Protein AF-A0AA38IPD8-F1 (afdb_monomer)

Secondary structure (DSSP, 8-state):
--HHHHHHHHHHHHHHHHHHHHHHHHHHHHHHHHHHHSPPP-----SHHHHHHHHHIIIIISTT--SSTT-SS-HHHHHHHHHHHHHHHHHHHHHHHHHHH--STTHHHHHHHHHHHHHHHHHHHHHHHHHHHHHHHHHHHHHHHH--SHHHHHHHHHHHHHHHHHHHHHHTTTTHHHHHHHHHHHHHHHHHHH-PPP-----------------TTPPPP---------PPPPP---S---PPPP-----------

Foldseek 3Di:
DDPVVVLLVLLLVLLVLLQVVLVVLLVVLVVLLVLLPDDPPPQDPPDPVSVLVVLLCQAARPPPHHPDDPQPRRNVNNNVLSVVSNVLSVVLNVLSVVLNPDDDLCVLVSLLVNLVSLVVLLVSLVVVLVSLVVNLVVQLVRLVVPPPDPVSSVVSNVSSCSNRVVVSCVSCVNVVVSVVSNVSSVVSNVVSVVSDHPPPPPPPPPPPPPPPVDPPDDDPDPDPPPPPPDDPDDPPPPDDDDDDDDDDPDPDDPDDD

pLDDT: mean 85.02, std 14.27, range [52.25, 98.38]

Solvent-accessible surface area (backbone atoms only — not comparable to full-atom values): 14876 Å² total; per-residue (Å²): 132,55,74,67,55,52,53,53,49,51,51,50,51,50,28,53,49,36,34,55,54,19,50,54,50,25,52,50,21,47,51,51,49,49,56,38,72,45,77,84,76,88,70,73,76,83,44,74,65,40,47,47,50,51,38,39,32,47,44,37,27,34,75,93,38,69,83,55,96,83,55,73,62,29,14,71,53,38,45,52,50,27,53,52,46,28,54,55,21,52,53,43,25,51,41,21,53,51,39,65,72,46,85,56,84,62,32,36,57,34,34,38,50,42,20,52,50,49,46,53,50,53,52,50,32,50,53,50,32,51,51,44,52,51,40,43,53,50,45,47,52,50,37,66,73,76,36,84,51,69,69,61,30,53,53,50,46,50,48,45,46,63,39,40,50,60,53,33,40,58,53,33,51,62,53,58,54,44,52,50,48,54,52,47,24,54,50,39,38,55,50,29,70,67,60,65,71,78,74,71,72,74,74,80,71,69,72,76,71,79,76,75,76,71,72,91,84,68,82,78,75,81,77,76,72,82,80,78,79,73,74,77,77,80,76,84,83,83,68,87,80,82,75,79,78,83,85,78,85,74,81,80,78,90,81,86,131

Structure (mmCIF, N/CA/C/O backbone):
data_AF-A0AA38IPD8-F1
#
_entry.id   AF-A0AA38IPD8-F1
#
loop_
_atom_site.group_PDB
_atom_site.id
_atom_site.type_symbol
_atom_site.label_atom_id
_atom_site.label_alt_id
_atom_site.label_comp_id
_atom_site.label_asym_id
_atom_site.label_entity_id
_atom_site.label_seq_id
_atom_site.pdbx_PDB_ins_code
_atom_site.Cartn_x
_atom_site.Cartn_y
_atom_site.Cartn_z
_atom_site.occupancy
_atom_site.B_iso_or_equiv
_atom_site.auth_seq_id
_atom_site.auth_comp_id
_atom_site.auth_asym_id
_atom_site.auth_atom_id
_atom_site.pdbx_PDB_model_num
ATOM 1 N N . MET A 1 1 ? -2.130 -1.942 36.052 1.00 74.31 1 MET A N 1
ATOM 2 C CA . MET A 1 1 ? -2.815 -1.356 34.880 1.00 74.31 1 MET A CA 1
ATOM 3 C C . MET A 1 1 ? -4.161 -2.048 34.760 1.00 74.31 1 MET A C 1
ATOM 5 O O . MET A 1 1 ? -4.173 -3.275 34.753 1.00 74.31 1 MET A O 1
ATOM 9 N N . SER A 1 2 ? -5.272 -1.311 34.795 1.00 90.00 2 SER A N 1
ATOM 10 C CA . SER A 1 2 ? -6.604 -1.921 34.675 1.00 90.00 2 SER A CA 1
ATOM 11 C C . SER A 1 2 ? -6.839 -2.423 33.244 1.00 90.00 2 SER A C 1
ATOM 13 O O . SER A 1 2 ? -6.176 -1.972 32.308 1.00 90.00 2 SER A O 1
ATOM 15 N N . LEU A 1 3 ? -7.784 -3.351 33.053 1.00 84.25 3 LEU A N 1
ATOM 16 C CA . LEU A 1 3 ? -8.152 -3.838 31.716 1.00 84.25 3 LEU A CA 1
ATOM 17 C C . LEU A 1 3 ? -8.544 -2.673 30.786 1.00 84.25 3 LEU A C 1
ATOM 19 O O . LEU A 1 3 ? -8.116 -2.629 29.636 1.00 84.25 3 LEU A O 1
ATOM 23 N N . ASN A 1 4 ? -9.259 -1.683 31.326 1.00 86.12 4 ASN A N 1
ATOM 24 C CA . ASN A 1 4 ? -9.684 -0.486 30.601 1.00 86.12 4 ASN A CA 1
ATOM 25 C C . ASN A 1 4 ? -8.496 0.384 30.157 1.00 86.12 4 ASN A C 1
ATOM 27 O O . ASN A 1 4 ? -8.526 0.963 29.071 1.00 86.12 4 ASN A O 1
ATOM 31 N N . ASP A 1 5 ? -7.433 0.465 30.963 1.00 90.00 5 ASP A N 1
ATOM 32 C CA . ASP A 1 5 ? -6.226 1.221 30.603 1.00 90.00 5 ASP A CA 1
ATOM 33 C C . ASP A 1 5 ? -5.505 0.576 29.416 1.00 90.00 5 ASP A C 1
ATOM 35 O O . ASP A 1 5 ? -5.054 1.279 28.510 1.00 90.00 5 ASP A O 1
ATOM 39 N N . ILE A 1 6 ? -5.429 -0.761 29.399 1.00 91.38 6 ILE A N 1
ATOM 40 C CA . ILE A 1 6 ? -4.819 -1.522 28.301 1.00 91.38 6 ILE A CA 1
ATOM 41 C C . ILE A 1 6 ? -5.631 -1.325 27.017 1.00 91.38 6 ILE A C 1
ATOM 43 O O . ILE A 1 6 ? -5.054 -1.003 25.980 1.00 91.38 6 ILE A O 1
ATOM 47 N N . GLU A 1 7 ? -6.959 -1.454 27.069 1.00 90.88 7 GLU A N 1
ATOM 48 C CA . GLU A 1 7 ? -7.822 -1.275 25.891 1.00 90.88 7 GLU A CA 1
ATOM 49 C C . GLU A 1 7 ? -7.729 0.149 25.319 1.00 90.88 7 GLU A C 1
ATOM 51 O O . GLU A 1 7 ? -7.596 0.335 24.104 1.00 90.88 7 GLU A O 1
ATOM 56 N N . ASN A 1 8 ? -7.705 1.161 26.191 1.00 91.25 8 ASN A N 1
ATOM 57 C CA . ASN A 1 8 ? -7.503 2.553 25.794 1.00 91.25 8 ASN A CA 1
ATOM 58 C C . ASN A 1 8 ? -6.123 2.786 25.166 1.00 91.25 8 ASN A C 1
ATOM 60 O O . ASN A 1 8 ? -6.001 3.553 24.206 1.00 91.25 8 ASN A O 1
ATOM 64 N N . TRP A 1 9 ? -5.085 2.132 25.686 1.00 93.94 9 TRP A N 1
ATOM 65 C CA . TRP A 1 9 ? -3.733 2.221 25.145 1.00 93.94 9 TRP A CA 1
ATOM 66 C C . TRP A 1 9 ? -3.629 1.558 23.764 1.00 93.94 9 TRP A C 1
ATOM 68 O O . TRP A 1 9 ? -3.144 2.188 22.821 1.00 93.94 9 TRP A O 1
ATOM 78 N N . VAL A 1 10 ? -4.186 0.353 23.598 1.00 93.81 10 VAL A N 1
ATOM 79 C CA . VAL A 1 10 ? -4.234 -0.349 22.303 1.00 93.81 10 VAL A CA 1
ATOM 80 C C . VAL A 1 10 ? -5.035 0.450 21.275 1.00 93.81 10 VAL A C 1
ATOM 82 O O . VAL A 1 10 ? -4.567 0.620 20.150 1.00 93.81 10 VAL A O 1
ATOM 85 N N . LYS A 1 11 ? -6.197 1.008 21.651 1.00 94.25 11 LYS A N 1
ATOM 86 C CA . LYS A 1 11 ? -6.979 1.913 20.787 1.00 94.25 11 LYS A CA 1
ATOM 87 C C . LYS A 1 11 ? -6.121 3.076 20.285 1.00 94.25 11 LYS A C 1
ATOM 89 O O . LYS A 1 11 ? -6.123 3.353 19.085 1.00 94.25 11 LYS A O 1
ATOM 94 N N . LYS A 1 12 ? -5.407 3.761 21.188 1.00 95.38 12 LYS A N 1
ATOM 95 C CA . LYS A 1 12 ? -4.569 4.918 20.836 1.00 95.38 12 LYS A CA 1
ATOM 96 C C . LYS A 1 12 ? -3.473 4.525 19.850 1.00 95.38 12 LYS A C 1
ATOM 98 O O . LYS A 1 12 ? -3.323 5.196 18.837 1.00 95.38 12 LYS A O 1
ATOM 103 N N . ILE A 1 13 ? -2.761 3.427 20.105 1.00 95.94 13 ILE A N 1
ATOM 104 C CA . ILE A 1 13 ? -1.709 2.943 19.199 1.00 95.94 13 ILE A CA 1
ATOM 105 C C . ILE A 1 13 ? -2.283 2.566 17.839 1.00 95.94 13 ILE A C 1
ATOM 107 O O . ILE A 1 13 ? -1.777 3.038 16.825 1.00 95.94 13 ILE A O 1
ATOM 111 N N . ALA A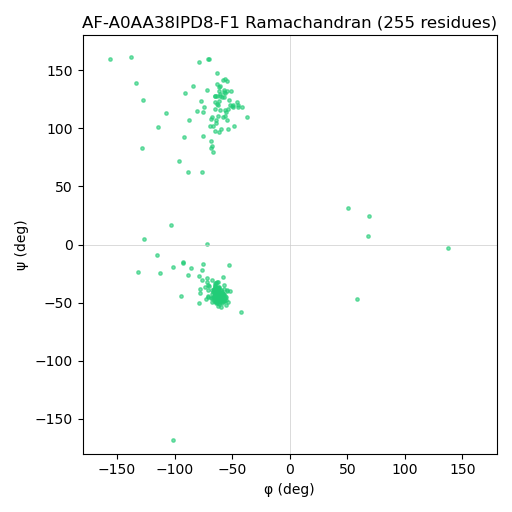 1 14 ? -3.344 1.757 17.810 1.00 95.38 14 ALA A N 1
ATOM 112 C CA . ALA A 1 14 ? -3.956 1.301 16.568 1.00 95.38 14 ALA A CA 1
ATOM 113 C C . ALA A 1 14 ? -4.397 2.481 15.695 1.00 95.38 14 ALA A C 1
ATOM 115 O O . ALA A 1 14 ? -4.051 2.545 14.518 1.00 95.38 14 ALA A O 1
ATOM 116 N N . CYS A 1 15 ? -5.094 3.458 16.278 1.00 96.25 15 CYS A N 1
ATOM 117 C CA . CYS A 1 15 ? -5.573 4.605 15.517 1.00 96.25 15 CYS A CA 1
ATOM 118 C C . CYS A 1 15 ? -4.435 5.550 15.101 1.00 96.25 15 CYS A C 1
ATOM 120 O O . CYS A 1 15 ? -4.448 6.039 13.975 1.00 96.25 15 CYS A O 1
ATOM 122 N N . SER A 1 16 ? -3.434 5.788 15.955 1.00 97.00 16 SER A N 1
ATOM 123 C CA . SER A 1 16 ? -2.267 6.605 15.591 1.00 97.00 16 SER A CA 1
ATOM 124 C C . SER A 1 16 ? -1.456 5.971 14.460 1.00 97.00 16 SER A C 1
ATOM 126 O O . SER A 1 16 ? -1.072 6.665 13.520 1.00 97.00 16 SER A O 1
ATOM 128 N N . LEU A 1 17 ? -1.244 4.651 14.505 1.00 95.75 17 LEU A N 1
ATOM 129 C CA . LEU A 1 17 ? -0.612 3.911 13.412 1.00 95.75 17 LEU A CA 1
ATOM 130 C C . LEU A 1 17 ? -1.462 3.955 12.141 1.00 95.75 17 LEU A C 1
ATOM 132 O O . LEU A 1 17 ? -0.912 4.161 11.062 1.00 95.75 17 LEU A O 1
ATOM 136 N N . GLY A 1 18 ? -2.786 3.827 12.266 1.00 96.31 18 GLY A N 1
ATOM 137 C CA . GLY A 1 18 ? -3.718 3.962 11.147 1.00 96.31 18 GLY A CA 1
ATOM 138 C C . GLY A 1 18 ? -3.650 5.334 10.476 1.00 96.31 18 GLY A C 1
ATOM 139 O O . GLY A 1 18 ? -3.642 5.410 9.252 1.00 96.31 18 GLY A O 1
ATOM 140 N N . ILE A 1 19 ? -3.513 6.418 11.248 1.00 97.94 19 ILE A N 1
ATOM 141 C CA . ILE A 1 19 ? -3.324 7.773 10.705 1.00 97.94 19 ILE A CA 1
ATOM 142 C C . ILE A 1 19 ? -1.967 7.899 10.014 1.00 97.94 19 ILE A C 1
ATOM 144 O O . ILE A 1 19 ? -1.911 8.369 8.880 1.00 97.94 19 ILE A O 1
ATOM 148 N N . LEU A 1 20 ? -0.882 7.485 10.676 1.00 97.12 20 LEU A N 1
ATOM 149 C CA . LEU A 1 20 ? 0.475 7.646 10.151 1.00 97.12 20 LEU A CA 1
ATOM 150 C C . LEU A 1 20 ? 0.680 6.844 8.860 1.00 97.12 20 LEU A C 1
ATOM 152 O O . LEU A 1 20 ? 1.126 7.392 7.854 1.00 97.12 20 LEU A O 1
ATOM 156 N N . GLN A 1 21 ? 0.323 5.557 8.876 1.00 95.81 21 GLN A N 1
ATOM 157 C CA . GLN A 1 21 ? 0.394 4.714 7.684 1.00 95.81 21 GLN A CA 1
ATOM 158 C C . GLN A 1 21 ? -0.606 5.187 6.631 1.00 95.81 21 GLN A C 1
ATOM 160 O O . GLN A 1 21 ? -0.242 5.332 5.469 1.00 95.81 21 GLN A O 1
ATOM 165 N N . GLY A 1 22 ? -1.841 5.481 7.049 1.00 97.06 22 GLY A N 1
ATOM 166 C CA . GLY A 1 22 ? -2.876 6.102 6.231 1.00 97.06 22 GLY A CA 1
ATOM 167 C C . GLY A 1 22 ? -2.325 7.232 5.369 1.00 97.06 22 GLY A C 1
ATOM 168 O O . GLY A 1 22 ? -2.400 7.189 4.143 1.00 97.06 22 GLY A O 1
ATOM 169 N N . LEU A 1 23 ? -1.722 8.219 6.029 1.00 97.88 23 LEU A N 1
ATOM 170 C CA . LEU A 1 23 ? -1.173 9.409 5.398 1.00 97.88 23 LEU A CA 1
ATOM 171 C C . LEU A 1 23 ? 0.002 9.087 4.469 1.00 97.88 23 LEU A C 1
ATOM 173 O O . LEU A 1 23 ? 0.027 9.581 3.345 1.00 97.88 23 LEU A O 1
ATOM 177 N N . ALA A 1 24 ? 0.943 8.245 4.906 1.00 96.44 24 ALA A N 1
ATOM 178 C CA . ALA A 1 24 ? 2.110 7.882 4.102 1.00 96.44 24 ALA A CA 1
ATOM 179 C C . ALA A 1 24 ? 1.708 7.257 2.753 1.00 96.44 24 ALA A C 1
ATOM 181 O O . ALA A 1 24 ? 2.185 7.685 1.702 1.00 96.44 24 ALA A O 1
ATOM 182 N N . TYR A 1 25 ? 0.780 6.297 2.767 1.00 96.50 25 TYR A N 1
ATOM 183 C CA . TYR A 1 25 ? 0.313 5.634 1.546 1.00 96.50 25 TYR A CA 1
ATOM 184 C C . TYR A 1 25 ? -0.646 6.496 0.723 1.00 96.50 25 TYR A C 1
ATOM 186 O O . TYR A 1 25 ? -0.638 6.390 -0.500 1.00 96.50 25 TYR A O 1
ATOM 194 N N . ALA A 1 26 ? -1.432 7.378 1.349 1.00 97.69 26 ALA A N 1
ATOM 195 C CA . ALA A 1 26 ? -2.237 8.352 0.614 1.00 97.69 26 ALA A CA 1
ATOM 196 C C . ALA A 1 26 ? -1.351 9.335 -0.168 1.00 97.69 26 ALA A C 1
ATOM 198 O O . ALA A 1 26 ? -1.610 9.587 -1.342 1.00 97.69 26 ALA A O 1
ATOM 199 N N . ILE A 1 27 ? -0.277 9.844 0.450 1.00 97.56 27 ILE A N 1
ATOM 200 C CA . ILE A 1 27 ? 0.700 10.715 -0.218 1.00 97.56 27 ILE A CA 1
ATOM 201 C C . ILE A 1 27 ? 1.406 9.956 -1.341 1.00 97.56 27 ILE A C 1
ATOM 203 O O . ILE A 1 27 ? 1.499 10.475 -2.450 1.00 97.56 27 ILE A O 1
ATOM 207 N N . LEU A 1 28 ? 1.860 8.725 -1.089 1.00 95.75 28 LEU A N 1
ATOM 208 C CA . LEU A 1 28 ? 2.520 7.914 -2.112 1.00 95.75 28 LEU A CA 1
ATOM 209 C C . LEU A 1 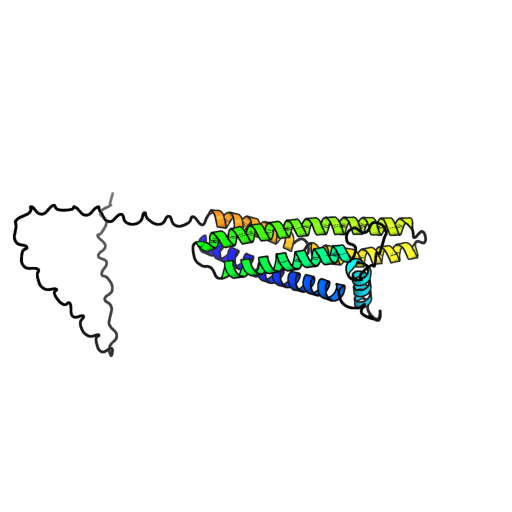28 ? 1.601 7.658 -3.316 1.00 95.75 28 LEU A C 1
ATOM 211 O O . LEU A 1 28 ? 2.005 7.871 -4.455 1.00 95.75 28 LEU A O 1
ATOM 215 N N . ALA A 1 29 ? 0.350 7.266 -3.066 1.00 96.88 29 ALA A N 1
ATOM 216 C CA . ALA A 1 29 ? -0.645 7.063 -4.112 1.00 96.88 29 ALA A CA 1
ATOM 217 C C . ALA A 1 29 ? -0.921 8.353 -4.897 1.00 96.88 29 ALA A C 1
ATOM 219 O O . ALA A 1 29 ? -0.997 8.321 -6.125 1.00 96.88 29 ALA A O 1
ATOM 220 N N . LEU A 1 30 ? -1.018 9.492 -4.206 1.00 97.44 30 LEU A N 1
ATOM 221 C CA . LEU A 1 30 ? -1.193 10.797 -4.837 1.00 97.44 30 LEU A CA 1
ATOM 222 C C . LEU A 1 30 ? 0.003 11.163 -5.727 1.00 97.44 30 LEU A C 1
ATOM 224 O O . LEU A 1 30 ? -0.208 11.608 -6.851 1.00 97.44 30 LEU A O 1
ATOM 228 N N . ILE A 1 31 ? 1.238 10.931 -5.270 1.00 95.38 31 ILE A N 1
ATOM 229 C CA . ILE A 1 31 ? 2.450 11.142 -6.076 1.00 95.38 31 ILE A CA 1
ATOM 230 C C . ILE A 1 31 ? 2.404 10.270 -7.334 1.00 95.38 31 ILE A C 1
ATOM 232 O O . ILE A 1 31 ? 2.607 10.786 -8.429 1.00 95.38 31 ILE A O 1
ATOM 236 N N . CYS A 1 32 ? 2.071 8.980 -7.214 1.00 95.06 32 CYS A N 1
ATOM 237 C CA . CYS A 1 32 ? 1.936 8.095 -8.373 1.00 95.06 32 CYS A CA 1
ATOM 238 C C . CYS A 1 32 ? 0.882 8.599 -9.373 1.00 95.06 32 CYS A C 1
ATOM 240 O O . CYS A 1 32 ? 1.124 8.567 -10.576 1.00 95.06 32 CYS A O 1
ATOM 242 N N . ILE A 1 33 ? -0.265 9.091 -8.892 1.00 96.19 33 ILE A N 1
ATOM 243 C CA . ILE A 1 33 ? -1.324 9.660 -9.740 1.00 96.19 33 ILE A CA 1
ATOM 244 C C . ILE A 1 33 ? -0.843 10.931 -10.444 1.00 96.19 33 ILE A C 1
ATOM 246 O O . ILE A 1 33 ? -1.115 11.099 -11.631 1.00 96.19 33 ILE A O 1
ATOM 250 N N . ILE A 1 34 ? -0.147 11.824 -9.738 1.00 95.12 34 ILE A N 1
ATOM 251 C CA . ILE A 1 34 ? 0.390 13.058 -10.324 1.00 95.12 34 ILE A CA 1
ATOM 252 C C . ILE A 1 34 ? 1.402 12.709 -11.415 1.00 95.12 34 ILE A C 1
ATOM 254 O O . ILE A 1 34 ? 1.224 13.136 -12.549 1.00 95.12 34 ILE A O 1
ATOM 258 N N . VAL A 1 35 ? 2.397 11.871 -11.107 1.00 92.94 35 VAL A N 1
ATOM 259 C CA . VAL A 1 35 ? 3.456 11.502 -12.061 1.00 92.94 35 VAL A CA 1
ATOM 260 C C . VAL A 1 35 ? 2.904 10.734 -13.264 1.00 92.94 35 VAL A C 1
ATOM 262 O O . VAL A 1 35 ? 3.400 10.910 -14.368 1.00 92.94 35 VAL A O 1
ATOM 265 N N . TYR A 1 36 ? 1.857 9.923 -13.086 1.00 93.75 36 TYR A N 1
ATOM 266 C CA . TYR A 1 36 ? 1.196 9.231 -14.197 1.00 93.75 36 TYR A CA 1
ATOM 267 C C . TYR A 1 36 ? 0.507 10.186 -15.189 1.00 93.75 36 TYR A C 1
ATOM 269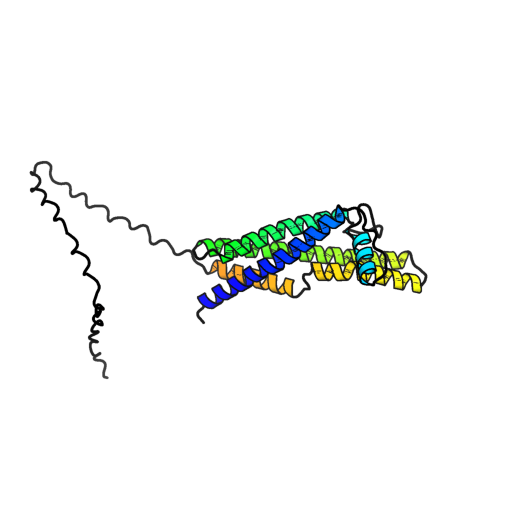 O O . TYR A 1 36 ? 0.418 9.885 -16.379 1.00 93.75 36 TYR A O 1
ATOM 277 N N . ASN A 1 37 ? -0.025 11.309 -14.698 1.00 93.56 37 ASN A N 1
ATOM 278 C CA . ASN A 1 37 ? -0.727 12.294 -15.525 1.00 93.56 37 ASN A CA 1
ATOM 279 C C . ASN A 1 37 ? 0.185 13.415 -16.038 1.00 93.56 37 ASN A C 1
ATOM 281 O O . ASN A 1 37 ? -0.221 14.151 -16.937 1.00 93.56 37 ASN A O 1
ATOM 285 N N . ASP A 1 38 ? 1.371 13.575 -15.455 1.00 89.50 38 ASP A N 1
ATOM 286 C CA . ASP A 1 38 ? 2.329 14.586 -15.877 1.00 89.50 38 ASP A CA 1
ATOM 287 C C . ASP A 1 38 ? 3.085 14.144 -17.140 1.00 89.50 38 ASP A C 1
ATOM 289 O O . ASP A 1 38 ? 3.185 12.959 -17.474 1.00 89.50 38 ASP A O 1
ATOM 293 N N . THR A 1 39 ? 3.611 15.118 -17.874 1.00 73.81 39 THR A N 1
ATOM 294 C CA . THR A 1 39 ? 4.499 14.856 -19.010 1.00 73.81 39 THR A CA 1
ATOM 295 C C . THR A 1 39 ? 5.791 14.174 -18.552 1.00 73.81 39 THR A C 1
ATOM 297 O O . THR A 1 39 ? 6.254 14.449 -17.444 1.00 73.81 39 THR A O 1
ATOM 300 N N . PRO A 1 40 ? 6.395 13.299 -19.387 1.00 71.19 40 PRO A N 1
ATOM 301 C CA . PRO A 1 40 ? 7.594 12.553 -19.021 1.00 71.19 40 PRO A CA 1
ATOM 302 C C . PRO A 1 40 ? 8.663 13.510 -18.493 1.00 71.19 40 PRO A C 1
ATOM 304 O O . PRO A 1 40 ? 9.067 14.420 -19.225 1.00 71.19 40 PRO A O 1
ATOM 307 N N . PRO A 1 41 ? 9.125 13.340 -17.245 1.00 68.50 41 PRO A N 1
ATOM 308 C CA . PRO A 1 41 ? 10.184 14.184 -16.737 1.00 68.50 41 PRO A CA 1
ATOM 309 C C . PRO A 1 41 ? 11.442 13.900 -17.563 1.00 68.50 41 PRO A C 1
ATOM 311 O O . PRO A 1 41 ? 11.852 12.750 -17.717 1.00 68.50 41 PRO A O 1
ATOM 314 N N . ASN A 1 42 ? 12.062 14.951 -18.107 1.00 72.44 42 ASN A N 1
ATOM 315 C CA . ASN A 1 42 ? 13.411 14.859 -18.661 1.00 72.44 42 ASN A CA 1
ATOM 316 C C . ASN A 1 42 ? 14.373 14.638 -17.488 1.00 72.44 42 ASN A C 1
ATOM 318 O O . ASN A 1 42 ? 14.916 15.597 -16.942 1.00 72.44 42 ASN A O 1
ATOM 322 N N . LEU A 1 43 ? 14.517 13.388 -17.052 1.00 68.88 43 LEU A N 1
ATOM 323 C CA . LEU A 1 43 ? 15.429 13.005 -15.981 1.00 68.88 43 LEU A CA 1
ATOM 324 C C . LEU A 1 43 ? 16.802 12.728 -16.602 1.00 68.88 43 LEU A C 1
ATOM 326 O O . LEU A 1 43 ? 16.954 11.719 -17.289 1.00 68.88 43 LEU A O 1
ATOM 330 N N . PRO A 1 44 ? 17.808 13.601 -16.416 1.00 73.88 44 PRO A N 1
ATOM 331 C CA . PRO A 1 44 ? 19.170 13.233 -16.764 1.00 73.88 44 PRO A CA 1
ATOM 332 C C . PRO A 1 44 ? 19.622 12.090 -15.843 1.00 73.88 44 PRO A C 1
ATOM 334 O O . PRO A 1 44 ? 19.529 12.202 -14.623 1.00 73.88 44 PRO A O 1
ATOM 337 N N . GLU A 1 45 ? 20.115 10.992 -16.416 1.00 76.19 45 GLU A N 1
ATOM 338 C CA . GLU A 1 45 ? 20.585 9.807 -15.681 1.00 76.19 45 GLU A CA 1
ATOM 339 C C . GLU A 1 45 ? 21.970 10.046 -15.052 1.00 76.19 45 GLU A C 1
ATOM 341 O O . GLU A 1 45 ? 22.963 9.408 -15.397 1.00 76.19 45 GLU A O 1
ATOM 346 N N . ASN A 1 46 ? 22.057 11.008 -14.133 1.00 88.19 46 ASN A N 1
ATOM 347 C CA . ASN A 1 46 ? 23.320 11.387 -13.494 1.00 88.19 46 ASN A CA 1
ATOM 348 C C . ASN A 1 46 ? 23.572 10.627 -12.183 1.00 88.19 46 ASN A C 1
ATOM 350 O O . ASN A 1 46 ? 24.692 10.640 -11.668 1.00 88.19 46 ASN A O 1
ATOM 354 N N . SER A 1 47 ? 22.547 9.984 -11.618 1.00 91.12 47 SER A N 1
ATOM 355 C CA . SER A 1 47 ? 22.640 9.260 -10.352 1.00 91.12 47 SER A CA 1
ATOM 356 C C . SER A 1 47 ? 21.905 7.919 -10.376 1.00 91.12 47 SER A C 1
ATOM 358 O O . SER A 1 47 ? 21.005 7.678 -11.177 1.00 91.12 47 SER A O 1
ATOM 360 N N . TYR A 1 48 ? 22.251 7.045 -9.425 1.00 88.81 48 TYR A N 1
ATOM 361 C CA . TYR A 1 48 ? 21.534 5.786 -9.202 1.00 88.81 48 TYR A CA 1
ATOM 362 C C . TYR A 1 48 ? 20.036 6.004 -8.928 1.00 88.81 48 TYR A C 1
ATOM 364 O O . TYR A 1 48 ? 19.208 5.208 -9.362 1.00 88.81 48 TYR A O 1
ATOM 372 N N . MET A 1 49 ? 19.673 7.097 -8.246 1.00 89.00 49 MET A N 1
ATOM 373 C CA . MET A 1 49 ? 18.269 7.418 -7.978 1.00 89.00 49 MET A CA 1
ATOM 374 C C . MET A 1 49 ? 17.535 7.842 -9.253 1.00 89.00 49 MET A C 1
ATOM 376 O O . MET A 1 49 ? 16.377 7.469 -9.420 1.00 89.00 49 MET A O 1
ATOM 380 N N . ASP A 1 50 ? 18.202 8.544 -10.172 1.00 89.19 50 ASP A N 1
ATOM 381 C CA . ASP A 1 50 ? 17.618 8.897 -11.473 1.00 89.19 50 ASP A CA 1
ATOM 382 C C . ASP A 1 50 ? 17.355 7.640 -12.305 1.00 89.19 50 ASP A C 1
ATOM 384 O O . ASP A 1 50 ? 16.275 7.494 -12.873 1.00 89.19 50 ASP A O 1
ATOM 388 N N . MET A 1 51 ? 18.287 6.682 -12.280 1.00 89.00 51 MET A N 1
ATOM 389 C CA . MET A 1 51 ? 18.110 5.375 -12.919 1.00 89.00 51 MET A CA 1
ATOM 390 C C . MET A 1 51 ? 16.912 4.606 -12.330 1.00 89.00 51 MET A C 1
ATOM 392 O O . MET A 1 51 ? 16.083 4.087 -13.077 1.00 89.00 51 MET A O 1
ATOM 396 N N . LEU A 1 52 ? 16.770 4.553 -10.999 1.00 90.69 52 LEU A N 1
ATOM 397 C CA . LEU A 1 52 ? 15.602 3.920 -10.367 1.00 90.69 52 LEU A CA 1
ATOM 398 C C . LEU A 1 52 ? 14.292 4.617 -10.748 1.00 90.69 52 LEU A C 1
ATOM 400 O O . LEU A 1 52 ? 13.310 3.946 -11.072 1.00 90.69 52 LEU A O 1
ATOM 404 N N . ASN A 1 53 ? 14.285 5.951 -10.754 1.00 90.19 53 ASN A N 1
ATOM 405 C CA . ASN A 1 53 ? 13.127 6.736 -11.167 1.00 90.19 53 ASN A CA 1
ATOM 406 C C . ASN A 1 53 ? 12.755 6.453 -12.628 1.00 90.19 53 ASN A C 1
ATOM 408 O O . ASN A 1 53 ? 11.574 6.275 -12.923 1.00 90.19 53 ASN A O 1
ATOM 412 N N . ALA A 1 54 ? 13.741 6.341 -13.522 1.00 89.88 54 ALA A N 1
ATOM 413 C CA . ALA A 1 54 ? 13.525 5.980 -14.920 1.00 89.88 54 ALA A CA 1
ATOM 414 C C . ALA A 1 54 ? 12.912 4.576 -15.061 1.00 89.88 54 ALA A C 1
ATOM 416 O O . ALA A 1 54 ? 11.979 4.384 -15.848 1.00 89.88 54 ALA A O 1
ATOM 417 N N . PHE A 1 55 ? 13.358 3.602 -14.259 1.00 91.88 55 PHE A N 1
ATOM 418 C CA . PHE A 1 55 ? 12.771 2.259 -14.247 1.00 91.88 55 PHE A CA 1
ATOM 419 C C . PHE A 1 55 ? 11.328 2.258 -13.745 1.00 91.88 55 PHE A C 1
ATOM 421 O O . PHE A 1 55 ? 10.455 1.705 -14.414 1.00 91.88 55 PHE A O 1
ATOM 428 N N . TRP A 1 56 ? 11.041 2.900 -12.610 1.00 93.31 56 TRP A N 1
ATOM 429 C CA . TRP A 1 56 ? 9.671 2.978 -12.092 1.00 93.31 56 TRP A CA 1
ATOM 430 C C . TRP A 1 56 ? 8.748 3.740 -13.035 1.00 93.31 56 TRP A C 1
ATOM 432 O O . TRP A 1 56 ? 7.602 3.328 -13.236 1.00 93.31 56 TRP A O 1
ATOM 442 N N . TYR A 1 57 ? 9.256 4.806 -13.656 1.00 92.44 57 TYR A N 1
ATOM 443 C CA . TYR A 1 57 ? 8.519 5.531 -14.675 1.00 92.44 57 TYR A CA 1
ATOM 444 C C . TYR A 1 57 ? 8.177 4.612 -15.847 1.00 92.44 57 TYR A C 1
ATOM 446 O O . TYR A 1 57 ? 7.005 4.438 -16.166 1.00 92.44 57 TYR A O 1
ATOM 454 N N . THR A 1 58 ? 9.171 3.939 -16.420 1.00 91.25 58 THR A N 1
ATOM 455 C CA . THR A 1 58 ? 8.982 3.065 -17.586 1.00 91.25 58 THR A CA 1
ATOM 456 C C . THR A 1 58 ? 8.038 1.894 -17.301 1.00 91.25 58 THR A C 1
ATOM 458 O O . THR A 1 58 ? 7.197 1.573 -18.138 1.00 91.25 58 THR A O 1
ATOM 461 N N . PHE A 1 59 ? 8.145 1.271 -16.124 1.00 93.94 59 PHE A N 1
ATOM 462 C CA . PHE A 1 59 ? 7.334 0.103 -15.774 1.00 93.94 59 PHE A CA 1
ATOM 463 C C . PHE A 1 59 ? 5.901 0.466 -15.369 1.00 93.94 59 PHE A C 1
ATOM 465 O O . PHE A 1 59 ? 4.979 -0.282 -15.701 1.00 93.94 59 PHE A O 1
ATOM 472 N N . TYR A 1 60 ? 5.697 1.575 -14.647 1.00 94.62 60 TYR A N 1
ATOM 473 C CA . TYR A 1 60 ? 4.439 1.807 -13.925 1.00 94.62 60 TYR A CA 1
ATOM 474 C C . TYR A 1 60 ? 3.797 3.179 -14.125 1.00 94.62 60 TYR A C 1
ATOM 476 O O . TYR A 1 60 ? 2.589 3.292 -13.921 1.00 94.62 60 TYR A O 1
ATOM 484 N N . LEU A 1 61 ? 4.548 4.220 -14.493 1.00 93.50 61 LEU A N 1
ATOM 485 C CA . LEU A 1 61 ? 4.017 5.593 -14.508 1.00 93.50 61 LEU A CA 1
ATOM 486 C C . LEU A 1 61 ? 3.906 6.183 -15.917 1.00 93.50 61 LEU A C 1
ATOM 488 O O . LEU A 1 61 ? 3.061 7.038 -16.137 1.00 93.50 61 LEU A O 1
ATOM 492 N N . GLY A 1 62 ? 4.682 5.706 -16.887 1.00 91.50 62 GLY A N 1
ATOM 493 C CA . GLY A 1 62 ? 4.667 6.215 -18.252 1.00 91.50 62 GLY A CA 1
ATOM 494 C C . GLY A 1 62 ? 3.433 5.740 -19.024 1.00 91.50 62 GLY A C 1
ATOM 495 O O . GLY A 1 62 ? 3.304 4.542 -19.297 1.00 91.50 62 GLY A O 1
ATOM 496 N N . PRO A 1 63 ? 2.503 6.631 -19.411 1.00 86.31 63 PRO A N 1
ATOM 497 C CA . PRO A 1 63 ? 1.299 6.221 -20.119 1.00 86.31 63 PRO A CA 1
ATOM 498 C C . PRO A 1 63 ? 1.651 5.550 -21.455 1.00 86.31 63 PRO A C 1
ATOM 500 O O . PRO A 1 63 ? 2.473 6.040 -22.222 1.00 86.31 63 PRO A O 1
ATOM 503 N N . ASN A 1 64 ? 0.986 4.428 -21.746 1.00 86.88 64 ASN A N 1
ATOM 504 C CA . ASN A 1 64 ? 1.169 3.610 -22.956 1.00 86.88 64 ASN A CA 1
ATOM 505 C C . ASN A 1 64 ? 2.511 2.867 -23.074 1.00 86.88 64 ASN A C 1
ATOM 507 O O . ASN A 1 64 ? 2.752 2.237 -24.103 1.00 86.88 64 ASN A O 1
ATOM 511 N N . LEU A 1 65 ? 3.350 2.871 -22.035 1.00 87.69 65 LEU A N 1
ATOM 512 C CA . LEU A 1 65 ? 4.541 2.028 -22.000 1.00 87.69 65 LEU A CA 1
ATOM 513 C C . LEU A 1 65 ? 4.176 0.624 -21.507 1.00 87.69 65 LEU A C 1
ATOM 515 O O . LEU A 1 65 ? 3.408 0.453 -20.560 1.00 87.69 65 LEU A O 1
ATOM 519 N N . ARG A 1 66 ? 4.710 -0.397 -22.175 1.00 90.50 66 ARG A N 1
ATOM 520 C CA . ARG A 1 66 ? 4.727 -1.778 -21.687 1.00 90.50 66 ARG A CA 1
ATOM 521 C C . ARG A 1 66 ? 6.161 -2.261 -21.746 1.00 90.50 66 ARG A C 1
ATOM 523 O O . ARG A 1 66 ? 6.769 -2.211 -22.812 1.00 90.50 66 ARG A O 1
ATOM 530 N N . SER A 1 67 ? 6.683 -2.723 -20.616 1.00 90.69 67 SER A N 1
ATOM 531 C CA . SER A 1 67 ? 8.068 -3.195 -20.540 1.00 90.69 67 SER A CA 1
ATOM 532 C C . SER A 1 67 ? 8.222 -4.612 -21.100 1.00 90.69 67 SER A C 1
ATOM 534 O O . SER A 1 67 ? 9.296 -4.961 -21.577 1.00 90.69 67 SER A O 1
ATOM 536 N N . PHE A 1 68 ? 7.158 -5.424 -21.061 1.00 91.81 68 PHE A N 1
ATOM 537 C CA . PHE A 1 68 ? 7.123 -6.788 -21.598 1.00 91.81 68 PHE A CA 1
ATOM 538 C C . PHE A 1 68 ? 5.685 -7.227 -21.941 1.00 91.81 68 PHE A C 1
ATOM 540 O O . PHE A 1 68 ? 4.713 -6.647 -21.452 1.00 91.81 68 PHE A O 1
ATOM 547 N N . GLU A 1 69 ? 5.546 -8.245 -22.799 1.00 85.69 69 GLU A N 1
ATOM 548 C CA . GLU A 1 69 ? 4.272 -8.638 -23.437 1.00 85.69 69 GLU A CA 1
ATOM 549 C C . GLU A 1 69 ? 3.179 -9.066 -22.435 1.00 85.69 69 GLU A C 1
ATOM 551 O O . GLU A 1 69 ? 2.015 -8.703 -22.609 1.00 85.69 69 GLU A O 1
ATOM 556 N N . ASP A 1 70 ? 3.558 -9.741 -21.344 1.00 91.19 70 ASP A N 1
ATOM 557 C CA . ASP A 1 70 ? 2.631 -10.337 -20.367 1.00 91.19 70 ASP A CA 1
ATOM 558 C C . ASP A 1 70 ? 2.484 -9.548 -19.050 1.00 91.19 70 ASP A C 1
ATOM 560 O O . ASP A 1 70 ? 2.001 -10.087 -18.044 1.00 91.19 70 ASP A O 1
ATOM 564 N N . GLN A 1 71 ? 2.903 -8.279 -19.024 1.00 93.44 71 GLN A N 1
ATOM 565 C CA . GLN A 1 71 ? 2.852 -7.429 -17.828 1.00 93.44 71 GLN A CA 1
ATOM 566 C C . GLN A 1 71 ? 1.411 -7.208 -17.343 1.00 93.44 71 GLN A C 1
ATOM 568 O O . GLN A 1 71 ? 0.576 -6.646 -18.057 1.00 93.44 71 GLN A O 1
ATOM 573 N N . THR A 1 72 ? 1.120 -7.618 -16.105 1.00 95.38 72 THR A N 1
ATOM 574 C CA . THR A 1 72 ? -0.220 -7.508 -15.505 1.00 95.38 72 THR A CA 1
ATOM 575 C C . THR A 1 72 ? -0.480 -6.080 -15.017 1.00 95.38 72 THR A C 1
ATOM 577 O O . THR A 1 72 ? -1.493 -5.471 -15.364 1.00 95.38 72 THR A O 1
ATOM 580 N N . LEU A 1 73 ? 0.456 -5.517 -14.250 1.00 94.12 73 LEU A N 1
ATOM 581 C CA . LEU A 1 73 ? 0.464 -4.137 -13.762 1.00 94.12 73 LEU A CA 1
ATOM 582 C C . LEU A 1 73 ? 1.140 -3.216 -14.775 1.00 94.12 73 LEU A C 1
ATOM 584 O O . LEU A 1 73 ? 2.165 -2.598 -14.495 1.00 94.12 73 LEU A O 1
ATOM 588 N N . TYR A 1 74 ? 0.559 -3.112 -15.969 1.00 94.88 74 TYR A N 1
ATOM 589 C CA . TYR A 1 74 ? 0.946 -2.051 -16.896 1.00 94.88 74 TYR A CA 1
ATOM 590 C C . TYR A 1 74 ? 0.454 -0.682 -16.374 1.00 94.88 74 TYR A C 1
ATOM 592 O O . TYR A 1 74 ? -0.499 -0.633 -15.585 1.00 94.88 74 TYR A O 1
ATOM 600 N N . PRO A 1 75 ? 1.036 0.446 -16.820 1.00 95.25 75 PRO A N 1
ATOM 601 C CA . PRO A 1 75 ? 0.880 1.754 -16.175 1.00 95.25 75 PRO A CA 1
ATOM 602 C C . PRO A 1 75 ? -0.561 2.204 -15.907 1.00 95.25 75 PRO A C 1
ATOM 604 O O . PRO A 1 75 ? -0.881 2.710 -14.836 1.00 95.25 75 PRO A O 1
ATOM 607 N N . ARG A 1 76 ? -1.486 1.951 -16.839 1.00 95.06 76 ARG A N 1
ATOM 608 C CA . ARG A 1 76 ? -2.909 2.290 -16.653 1.00 95.06 76 ARG A CA 1
ATOM 609 C C . ARG A 1 76 ? -3.571 1.487 -15.528 1.00 95.06 76 ARG A C 1
ATOM 611 O O . ARG A 1 76 ? -4.412 2.024 -14.812 1.00 95.06 76 ARG A O 1
ATOM 618 N N . VAL A 1 77 ? -3.226 0.207 -15.383 1.00 95.62 77 VAL A N 1
ATOM 619 C CA . VAL A 1 77 ? -3.743 -0.634 -14.291 1.00 95.62 77 VAL A CA 1
ATOM 620 C C . VAL A 1 77 ? -3.124 -0.184 -12.979 1.00 95.62 77 VAL A C 1
ATOM 622 O O . VAL A 1 77 ? -3.856 0.015 -12.014 1.00 95.62 77 VAL A O 1
ATOM 625 N N . PHE A 1 78 ? -1.813 0.065 -12.962 1.00 95.81 78 PHE A N 1
ATOM 626 C CA . PHE A 1 78 ? -1.118 0.595 -11.790 1.00 95.81 78 PHE A CA 1
ATOM 627 C C . PHE A 1 78 ? -1.725 1.924 -11.302 1.00 95.81 78 PHE A C 1
ATOM 629 O O . PHE A 1 78 ? -2.017 2.063 -10.115 1.00 95.81 78 PHE A O 1
ATOM 636 N N . ALA A 1 79 ? -2.035 2.858 -12.208 1.00 95.88 79 ALA A N 1
ATOM 637 C CA . ALA A 1 79 ? -2.745 4.093 -11.871 1.00 95.88 79 ALA A CA 1
ATOM 638 C C . ALA A 1 79 ? -4.134 3.826 -11.259 1.00 95.88 79 ALA A C 1
ATOM 640 O O . ALA A 1 79 ? -4.529 4.480 -10.293 1.00 95.88 79 ALA A O 1
ATOM 641 N N . GLY A 1 80 ? -4.864 2.829 -11.771 1.00 96.38 80 GLY A N 1
ATOM 642 C CA . GLY A 1 80 ? -6.121 2.366 -11.177 1.00 96.38 80 GLY A CA 1
ATOM 643 C C . GLY A 1 80 ? -5.945 1.865 -9.739 1.00 96.38 80 GLY A C 1
ATOM 644 O O . GLY A 1 80 ? -6.712 2.252 -8.856 1.00 96.38 80 GLY A O 1
ATOM 645 N N . PHE A 1 81 ? -4.900 1.072 -9.476 1.00 95.44 81 PHE A N 1
ATOM 646 C CA . PHE A 1 81 ? -4.544 0.658 -8.115 1.00 95.44 81 PHE A CA 1
ATOM 647 C C . PHE A 1 81 ? -4.224 1.865 -7.228 1.00 95.44 81 PHE A C 1
ATOM 649 O O . PHE A 1 81 ? -4.749 1.937 -6.118 1.00 95.44 81 PHE A O 1
ATOM 656 N N . ALA A 1 82 ? -3.438 2.832 -7.710 1.00 96.31 82 ALA A N 1
ATOM 657 C CA . ALA A 1 82 ? -3.106 4.042 -6.957 1.00 96.31 82 ALA A CA 1
ATOM 658 C C . ALA A 1 82 ? -4.365 4.826 -6.535 1.00 96.31 82 ALA A C 1
ATOM 660 O O . ALA A 1 82 ? -4.483 5.224 -5.376 1.00 96.31 82 ALA A O 1
ATOM 661 N N . TRP A 1 83 ? -5.360 4.966 -7.417 1.00 98.00 83 TRP A N 1
ATOM 662 C CA . TRP A 1 83 ? -6.648 5.580 -7.067 1.00 98.00 83 TRP A CA 1
ATOM 663 C C . TRP A 1 83 ? -7.403 4.822 -5.972 1.00 98.00 83 TRP A C 1
ATOM 665 O O . TRP A 1 83 ? -7.889 5.437 -5.020 1.00 98.00 83 TRP A O 1
ATOM 675 N N . VAL A 1 84 ? -7.479 3.491 -6.070 1.00 96.88 84 VAL A N 1
ATOM 676 C CA . VAL A 1 84 ? -8.113 2.660 -5.032 1.00 96.88 84 VAL A CA 1
ATOM 677 C C . VAL A 1 84 ? -7.378 2.815 -3.697 1.00 96.88 84 VAL A C 1
ATOM 679 O O . VAL A 1 84 ? -8.020 3.013 -2.663 1.00 96.88 84 VAL A O 1
ATOM 682 N N . TYR A 1 85 ? -6.042 2.805 -3.717 1.00 95.44 85 TYR A N 1
ATOM 683 C CA . TYR A 1 85 ? -5.207 3.041 -2.538 1.00 95.44 85 TYR A CA 1
ATOM 684 C C . TYR A 1 85 ? -5.507 4.388 -1.886 1.00 95.44 85 TYR A C 1
ATOM 686 O O . TYR A 1 85 ? -5.738 4.427 -0.675 1.00 95.44 85 TYR A O 1
ATOM 694 N N . LEU A 1 86 ? -5.557 5.466 -2.671 1.00 97.94 86 LEU A N 1
ATOM 695 C CA . LEU A 1 86 ? -5.840 6.811 -2.174 1.00 97.94 86 LEU A CA 1
ATOM 696 C C . LEU A 1 86 ? -7.191 6.865 -1.444 1.00 97.94 86 LEU A C 1
ATOM 698 O O . LEU A 1 86 ? -7.262 7.341 -0.310 1.00 97.94 86 LEU A O 1
ATOM 702 N N . ILE A 1 87 ? -8.248 6.321 -2.056 1.00 98.31 87 ILE A N 1
ATOM 703 C CA . ILE A 1 87 ? -9.602 6.320 -1.480 1.00 98.31 87 ILE A CA 1
ATOM 704 C C . ILE A 1 87 ? -9.645 5.502 -0.185 1.00 98.31 87 ILE A C 1
ATOM 706 O O . ILE A 1 87 ? -10.125 5.994 0.840 1.00 98.31 87 ILE A O 1
ATOM 710 N N . LEU A 1 88 ? -9.118 4.273 -0.207 1.00 97.38 88 LEU A N 1
ATOM 711 C CA . LEU A 1 88 ? -9.100 3.401 0.970 1.00 97.38 88 LEU A CA 1
ATOM 712 C C . LEU A 1 88 ? -8.348 4.047 2.139 1.00 97.38 88 LEU A C 1
ATOM 714 O O . LEU A 1 88 ? -8.817 3.988 3.277 1.00 97.38 88 LEU A O 1
ATOM 718 N N . HIS A 1 89 ? -7.220 4.707 1.869 1.00 97.69 89 HIS A N 1
ATOM 719 C CA . HIS A 1 89 ? -6.406 5.328 2.911 1.00 97.69 89 HIS A CA 1
ATOM 720 C C . HIS A 1 89 ? -7.036 6.605 3.464 1.00 97.69 89 HIS A C 1
ATOM 722 O O . HIS A 1 89 ? -7.003 6.799 4.676 1.00 97.69 89 HIS A O 1
ATOM 728 N N . ILE A 1 90 ? -7.696 7.427 2.642 1.00 98.38 90 ILE A N 1
ATOM 729 C CA . ILE A 1 90 ? -8.464 8.584 3.135 1.00 98.38 90 ILE A CA 1
ATOM 730 C C . ILE A 1 90 ? -9.589 8.128 4.074 1.00 98.38 90 ILE A C 1
ATOM 732 O O . ILE A 1 90 ? -9.738 8.675 5.172 1.00 98.38 90 ILE A O 1
ATOM 736 N N . ILE A 1 91 ? -10.348 7.096 3.685 1.00 98.06 91 ILE A N 1
ATOM 737 C CA . ILE A 1 91 ? -11.410 6.525 4.529 1.00 98.06 91 ILE A CA 1
ATOM 738 C C . ILE A 1 91 ? -10.814 5.993 5.840 1.00 98.06 91 ILE A C 1
ATOM 740 O O . ILE A 1 91 ? -11.343 6.262 6.921 1.00 98.06 91 ILE A O 1
ATOM 744 N N . TRP A 1 92 ? -9.691 5.278 5.765 1.00 98.06 92 TRP A N 1
ATOM 745 C CA . TRP A 1 92 ? -9.027 4.706 6.934 1.00 98.06 92 TRP A CA 1
ATOM 746 C C . TRP A 1 92 ? -8.490 5.766 7.904 1.00 98.06 92 TRP A C 1
ATOM 748 O O . TRP A 1 92 ? -8.683 5.632 9.118 1.00 98.06 92 TRP A O 1
ATOM 758 N N . ILE A 1 93 ? -7.896 6.853 7.395 1.00 98.25 93 ILE A N 1
ATOM 759 C CA . ILE A 1 93 ? -7.486 8.016 8.199 1.00 98.25 93 ILE A CA 1
ATOM 760 C C . ILE A 1 93 ? -8.710 8.621 8.888 1.00 98.25 93 ILE A C 1
ATOM 762 O O . ILE A 1 93 ? -8.686 8.821 10.103 1.00 98.25 93 ILE A O 1
ATOM 766 N N . GLY A 1 94 ? -9.789 8.873 8.138 1.00 97.62 94 GLY A N 1
ATOM 767 C CA . GLY A 1 94 ? -11.020 9.450 8.676 1.00 97.62 94 GLY A CA 1
ATOM 768 C C . GLY A 1 94 ? -11.564 8.626 9.841 1.00 97.62 94 GLY A C 1
ATOM 769 O O . GLY A 1 94 ? -11.745 9.145 10.943 1.00 97.62 94 GLY A O 1
ATOM 770 N N . VAL A 1 95 ? -11.731 7.317 9.637 1.00 97.06 95 VAL A N 1
ATOM 771 C CA . VAL A 1 95 ? -12.204 6.399 10.684 1.00 97.06 95 VAL A CA 1
ATOM 772 C C . VAL A 1 95 ? -11.250 6.355 11.879 1.00 97.06 95 VAL A C 1
ATOM 774 O O . VAL A 1 95 ? -11.717 6.331 13.017 1.00 97.06 95 VAL A O 1
ATOM 777 N N . SER A 1 96 ? -9.936 6.414 11.657 1.00 97.31 96 SER A N 1
ATOM 778 C CA . SER A 1 96 ? -8.942 6.461 12.740 1.00 97.31 96 SER A CA 1
ATOM 779 C C . SER A 1 96 ? -9.057 7.740 13.583 1.00 97.31 96 SER A C 1
ATOM 781 O O . SER A 1 96 ? -9.002 7.678 14.813 1.00 97.31 96 SER A O 1
ATOM 783 N N . VAL A 1 97 ? -9.282 8.897 12.953 1.00 97.06 97 VAL A N 1
ATOM 784 C CA . VAL A 1 97 ? -9.491 10.177 13.654 1.00 97.06 97 VAL A CA 1
ATOM 785 C C . VAL A 1 97 ? -10.796 10.160 14.454 1.00 97.06 97 VAL A C 1
ATOM 787 O O . VAL A 1 97 ? -10.801 10.559 15.622 1.00 97.06 97 VAL A O 1
ATOM 790 N N . PHE A 1 98 ? -11.892 9.668 13.868 1.00 95.44 98 PHE A N 1
ATOM 791 C CA . PHE A 1 98 ? -13.175 9.556 14.572 1.00 95.44 98 PHE A CA 1
ATOM 792 C C . PHE A 1 98 ? -13.093 8.589 15.760 1.00 95.44 98 PHE A C 1
ATOM 794 O O . PHE A 1 98 ? -13.538 8.927 16.857 1.00 95.44 98 PHE A O 1
ATOM 801 N N . ALA A 1 99 ? -12.445 7.432 15.589 1.00 93.75 99 ALA A N 1
ATOM 802 C CA . ALA A 1 99 ? -12.250 6.456 16.661 1.00 93.75 99 ALA A CA 1
ATOM 803 C C . ALA A 1 99 ? -11.420 7.008 17.839 1.00 93.75 99 ALA A C 1
ATOM 805 O O . ALA A 1 99 ? -11.665 6.635 18.991 1.00 93.75 99 ALA A O 1
ATOM 806 N N . LEU A 1 100 ? -10.461 7.906 17.576 1.00 93.94 100 LEU A N 1
ATOM 807 C CA . LEU A 1 100 ? -9.676 8.580 18.618 1.00 93.94 100 LEU A CA 1
ATOM 808 C C . LEU A 1 100 ? -10.489 9.601 19.409 1.00 93.94 100 LEU A C 1
ATOM 810 O O . LEU A 1 100 ? -10.371 9.630 20.636 1.00 93.94 100 LEU A O 1
ATOM 814 N N . ARG A 1 101 ? -11.283 10.429 18.720 1.00 93.62 101 ARG A N 1
ATOM 815 C CA . ARG A 1 101 ? -12.045 11.527 19.338 1.00 93.62 101 ARG A CA 1
ATOM 816 C C . ARG A 1 101 ? -13.206 11.033 20.194 1.00 93.62 101 ARG A C 1
ATOM 818 O O . ARG A 1 101 ? -13.505 11.637 21.219 1.00 93.62 101 ARG A O 1
ATOM 825 N N . GLU A 1 102 ? -13.842 9.942 19.790 1.00 89.75 102 GLU A N 1
ATOM 826 C CA . GLU A 1 102 ? -15.012 9.422 20.486 1.00 89.75 102 GLU A CA 1
ATOM 827 C C . GLU A 1 102 ? -14.633 8.797 21.845 1.00 89.75 102 GLU A C 1
ATOM 829 O O . GLU A 1 102 ? -13.695 7.995 21.937 1.00 89.75 102 GLU A O 1
ATOM 834 N N . GLN A 1 103 ? -15.373 9.147 22.904 1.00 80.25 103 GLN A N 1
ATOM 835 C CA . GLN A 1 103 ? -15.203 8.598 24.264 1.00 80.25 103 GLN A CA 1
ATOM 836 C C . GLN A 1 103 ? -16.415 7.784 24.754 1.00 80.25 103 GLN A C 1
ATOM 838 O O . GLN A 1 103 ? -16.323 7.108 25.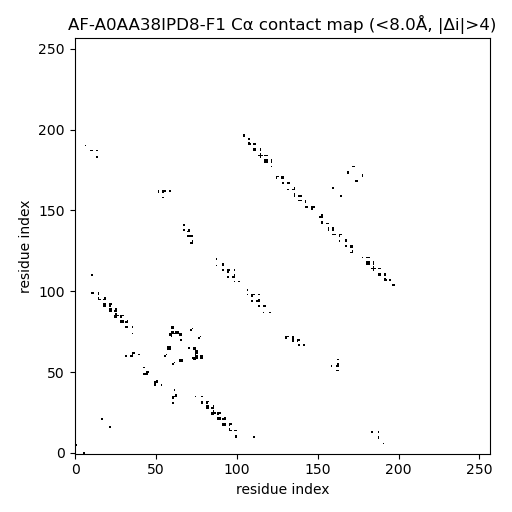773 1.00 80.25 103 GLN A O 1
ATOM 843 N N . ASN A 1 104 ? -17.533 7.810 24.021 1.00 79.12 104 ASN A N 1
ATOM 844 C CA . ASN A 1 104 ? -18.812 7.242 24.452 1.00 79.12 104 ASN A CA 1
ATOM 845 C C . ASN A 1 104 ? -19.123 5.874 23.813 1.00 79.12 104 ASN A C 1
ATOM 847 O O . ASN A 1 104 ? -18.295 5.245 23.157 1.00 79.12 104 ASN A O 1
ATOM 851 N N . THR A 1 105 ? -20.365 5.410 23.971 1.00 74.38 105 THR A N 1
ATOM 852 C CA . THR A 1 105 ? -20.913 4.152 23.426 1.00 74.38 105 THR A CA 1
ATOM 853 C C . THR A 1 105 ? -20.731 3.964 21.913 1.00 74.38 105 THR A C 1
ATOM 855 O O . THR A 1 105 ? -20.805 2.840 21.420 1.00 74.38 105 THR A O 1
ATOM 858 N N . GLN A 1 106 ? -20.440 5.029 21.163 1.00 84.25 106 GLN A N 1
ATOM 859 C CA . GLN A 1 106 ? -20.144 4.966 19.728 1.00 84.25 106 GLN A CA 1
ATOM 860 C C . GLN A 1 106 ? -18.727 4.425 19.430 1.00 84.25 106 GLN A C 1
ATOM 862 O O . GLN A 1 106 ? -18.486 3.969 18.310 1.00 84.25 106 GLN A O 1
ATOM 867 N N . VAL A 1 107 ? -17.806 4.389 20.410 1.00 87.06 107 VAL A N 1
ATOM 868 C CA . VAL A 1 107 ? -16.430 3.863 20.245 1.00 87.06 107 VAL A CA 1
ATOM 869 C C . VAL A 1 107 ? -16.438 2.437 19.698 1.00 87.06 107 VAL A C 1
ATOM 871 O O . VAL A 1 107 ? -15.658 2.112 18.805 1.00 87.06 107 VAL A O 1
ATOM 874 N N . GLN A 1 108 ? -17.368 1.602 20.166 1.00 89.88 108 GLN A N 1
ATOM 875 C CA . GLN A 1 108 ? -17.528 0.231 19.685 1.00 89.88 108 GLN A CA 1
ATOM 876 C C . GLN A 1 108 ? -17.750 0.174 18.168 1.00 89.88 108 GLN A C 1
ATOM 878 O O . GLN A 1 108 ? -17.123 -0.633 17.478 1.00 89.88 108 GLN A O 1
ATOM 883 N N . LYS A 1 109 ? -18.637 1.028 17.642 1.00 91.94 109 LYS A N 1
ATOM 884 C CA . LYS A 1 109 ? -18.972 1.052 16.213 1.00 91.94 109 LYS A CA 1
ATOM 885 C C . LYS A 1 109 ? -17.766 1.472 15.382 1.00 91.94 109 LYS A C 1
ATOM 887 O O . LYS A 1 109 ? -17.456 0.804 14.397 1.00 91.94 109 LYS A O 1
ATOM 892 N N . TYR A 1 110 ? -17.060 2.520 15.806 1.00 93.69 110 TYR A N 1
ATOM 893 C CA . TYR A 1 110 ? -15.881 3.012 15.095 1.00 93.69 110 TYR A CA 1
ATOM 894 C C . TYR A 1 110 ? -14.706 2.035 15.150 1.00 93.69 110 TYR A C 1
ATOM 896 O O . TYR A 1 110 ? -14.068 1.831 14.126 1.00 93.69 110 TYR A O 1
ATOM 904 N N . LEU A 1 111 ? -14.451 1.365 16.280 1.00 93.38 111 LEU A N 1
ATOM 905 C CA . LEU A 1 111 ? -13.406 0.333 16.364 1.00 93.38 111 LEU A CA 1
ATOM 906 C C . LEU A 1 111 ? -13.724 -0.883 15.488 1.00 93.38 111 LEU A C 1
ATOM 908 O O . LEU A 1 111 ? -12.833 -1.426 14.831 1.00 93.38 111 LEU A O 1
ATOM 912 N N . LYS A 1 112 ? -14.995 -1.296 15.437 1.00 94.75 112 LYS A N 1
ATOM 913 C CA . LYS A 1 112 ? -15.440 -2.379 14.553 1.00 94.75 112 LYS A CA 1
ATOM 914 C C . LYS A 1 112 ? -15.255 -1.994 13.081 1.00 94.75 112 LYS A C 1
ATOM 916 O O . LYS A 1 112 ? -14.702 -2.777 12.314 1.00 94.75 112 LYS A O 1
ATOM 921 N N . LEU A 1 113 ? -15.663 -0.780 12.702 1.00 95.81 113 LEU A N 1
ATOM 922 C CA . LEU A 1 113 ? -15.473 -0.244 11.352 1.00 95.81 113 LEU A CA 1
ATOM 923 C C . LEU A 1 113 ? -13.986 -0.117 10.990 1.00 95.81 113 LEU A C 1
ATOM 925 O O . LEU A 1 113 ? -13.587 -0.549 9.912 1.00 95.81 113 LEU A O 1
ATOM 929 N N . TRP A 1 114 ? -13.167 0.402 11.908 1.00 96.69 114 TRP A N 1
ATOM 930 C CA . TRP A 1 114 ? -11.715 0.494 11.760 1.00 96.69 114 TRP A CA 1
ATOM 931 C C . TRP A 1 114 ? -11.108 -0.880 11.473 1.00 96.69 114 TRP A C 1
ATOM 933 O O . TRP A 1 114 ? -10.369 -1.033 10.508 1.00 96.69 114 TRP A O 1
ATOM 943 N N . SER A 1 115 ? -11.497 -1.897 12.248 1.00 96.56 115 SER A N 1
ATOM 944 C CA . SER A 1 115 ? -11.017 -3.274 12.075 1.00 96.56 115 SER A CA 1
ATOM 945 C C . SER A 1 115 ? -11.366 -3.837 10.695 1.00 96.56 115 SER A C 1
ATOM 947 O O . SER A 1 115 ? -10.518 -4.457 10.056 1.00 96.56 115 SER A O 1
ATOM 949 N N . TYR A 1 116 ? -12.597 -3.613 10.218 1.00 97.12 116 TYR A N 1
ATOM 950 C CA . TYR A 1 116 ? -13.018 -4.068 8.890 1.00 97.12 116 TYR A CA 1
ATOM 951 C C . TYR A 1 116 ? -12.243 -3.382 7.769 1.00 97.12 116 TYR A C 1
ATOM 953 O O . TYR A 1 116 ? -11.784 -4.063 6.856 1.00 97.12 1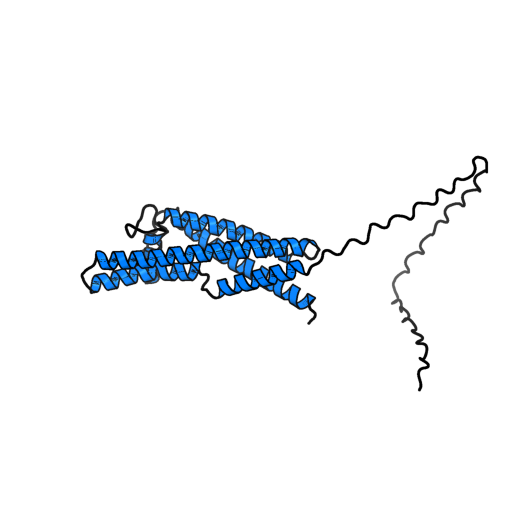16 TYR A O 1
ATOM 961 N N . ILE A 1 117 ? -12.064 -2.061 7.843 1.00 96.81 117 ILE A N 1
ATOM 962 C CA . ILE A 1 117 ? -11.303 -1.315 6.834 1.00 96.81 117 ILE A CA 1
ATOM 963 C C . ILE A 1 117 ? -9.846 -1.777 6.823 1.00 96.81 117 ILE A C 1
ATOM 965 O O . ILE A 1 117 ? -9.325 -2.075 5.753 1.00 96.81 117 ILE A O 1
ATOM 969 N N . THR A 1 118 ? -9.212 -1.915 7.993 1.00 96.62 118 THR A N 1
ATOM 970 C CA . THR A 1 118 ? -7.841 -2.435 8.096 1.00 96.62 118 THR A CA 1
ATOM 971 C C . THR A 1 118 ? -7.736 -3.832 7.480 1.00 96.62 118 THR A C 1
ATOM 973 O O . THR A 1 118 ? -6.802 -4.089 6.731 1.00 96.62 118 THR A O 1
ATOM 976 N N . PHE A 1 119 ? -8.710 -4.718 7.717 1.00 96.06 119 PHE A N 1
ATOM 977 C CA . PHE A 1 119 ? -8.716 -6.057 7.121 1.00 96.06 119 PHE A CA 1
ATOM 978 C C . PHE A 1 119 ? -8.855 -6.026 5.591 1.00 96.06 119 PHE A C 1
ATOM 980 O O . PHE A 1 119 ? -8.123 -6.729 4.898 1.00 96.06 119 PHE A O 1
ATOM 987 N N . VAL A 1 120 ? -9.756 -5.192 5.058 1.00 96.56 120 VAL A N 1
ATOM 988 C CA . VAL A 1 120 ? -9.921 -5.002 3.606 1.00 96.56 120 VAL A CA 1
ATOM 989 C C . VAL A 1 120 ? -8.632 -4.475 2.979 1.00 96.56 120 VAL A C 1
ATOM 991 O O . VAL A 1 120 ? -8.194 -4.997 1.958 1.00 96.56 120 VAL A O 1
ATOM 994 N N . ILE A 1 121 ? -7.995 -3.490 3.612 1.00 96.19 121 ILE A N 1
ATOM 995 C CA . ILE A 1 121 ? -6.712 -2.938 3.173 1.00 96.19 121 ILE A CA 1
ATOM 996 C C . ILE A 1 121 ? -5.614 -4.010 3.203 1.00 96.19 121 ILE A C 1
ATOM 998 O O . ILE A 1 121 ? -4.895 -4.165 2.222 1.00 96.19 121 ILE A O 1
ATOM 1002 N N . SER A 1 122 ? -5.510 -4.797 4.276 1.00 95.81 122 SER A N 1
ATOM 1003 C CA . SER A 1 122 ? -4.525 -5.882 4.370 1.00 95.81 122 SER A CA 1
ATOM 1004 C C . SER A 1 122 ? -4.737 -6.968 3.312 1.00 95.81 122 SER A C 1
ATOM 1006 O O . SER A 1 122 ? -3.759 -7.504 2.789 1.00 95.81 122 SER A O 1
ATOM 1008 N N . LEU A 1 123 ? -5.989 -7.295 2.982 1.00 95.25 123 LEU A N 1
ATOM 1009 C CA . LEU A 1 123 ? -6.303 -8.224 1.897 1.00 95.25 123 LEU A CA 1
ATOM 1010 C C . LEU A 1 123 ? -5.921 -7.634 0.534 1.00 95.25 123 LEU A C 1
ATOM 1012 O O . LEU A 1 123 ? -5.347 -8.333 -0.297 1.00 95.25 123 LEU A O 1
ATOM 1016 N N . TRP A 1 124 ? -6.206 -6.351 0.321 1.00 95.38 124 TRP A N 1
ATOM 1017 C CA . TRP A 1 124 ? -5.829 -5.638 -0.896 1.00 95.38 124 TRP A CA 1
ATOM 1018 C C . TRP A 1 124 ? -4.308 -5.603 -1.091 1.00 95.38 124 TRP A C 1
ATOM 1020 O O . TRP A 1 124 ? -3.829 -5.970 -2.160 1.00 95.38 124 TRP A O 1
ATOM 1030 N N . ASP A 1 125 ? -3.547 -5.272 -0.044 1.00 94.56 125 ASP A N 1
ATOM 1031 C CA . ASP A 1 125 ? -2.079 -5.297 -0.070 1.00 94.56 125 ASP A CA 1
ATOM 1032 C C . ASP A 1 125 ? -1.546 -6.689 -0.433 1.00 94.56 125 ASP A C 1
ATOM 1034 O O . ASP A 1 125 ? -0.639 -6.819 -1.253 1.00 94.56 125 ASP A O 1
ATOM 1038 N N . PHE A 1 126 ? -2.141 -7.746 0.126 1.00 94.50 126 PHE A N 1
ATOM 1039 C CA . PHE A 1 126 ? -1.752 -9.119 -0.189 1.00 94.50 126 PHE A CA 1
ATOM 1040 C C . PHE A 1 126 ? -1.975 -9.460 -1.670 1.00 94.50 126 PHE A C 1
ATOM 1042 O O . PHE A 1 126 ? -1.090 -10.033 -2.308 1.00 94.50 126 PHE A O 1
ATOM 1049 N N . LEU A 1 127 ? -3.116 -9.062 -2.244 1.00 95.00 127 LEU A N 1
ATOM 1050 C CA . LEU A 1 127 ? -3.384 -9.241 -3.675 1.00 95.00 127 LEU A CA 1
ATOM 1051 C C . LEU A 1 127 ? -2.360 -8.496 -4.536 1.00 95.00 127 LEU A C 1
ATOM 1053 O O . LEU A 1 127 ? -1.841 -9.057 -5.499 1.00 95.00 127 LEU A O 1
ATOM 1057 N N . VAL A 1 128 ? -2.032 -7.259 -4.171 1.00 94.25 128 VAL A N 1
ATOM 1058 C CA . VAL A 1 128 ? -1.055 -6.434 -4.892 1.00 94.25 128 VAL A CA 1
ATOM 1059 C C . VAL A 1 128 ? 0.337 -7.068 -4.857 1.00 94.25 128 VAL A C 1
ATOM 1061 O O . VAL A 1 128 ? 1.000 -7.137 -5.891 1.00 94.25 128 VAL A O 1
ATOM 1064 N N . VAL A 1 129 ? 0.757 -7.616 -3.712 1.00 95.06 129 VAL A N 1
ATOM 1065 C CA . VAL A 1 129 ? 2.029 -8.350 -3.584 1.00 95.06 129 VAL A CA 1
ATOM 1066 C C . VAL A 1 129 ? 2.062 -9.590 -4.478 1.00 95.06 129 VAL A C 1
ATOM 1068 O O . VAL A 1 129 ? 3.075 -9.827 -5.137 1.00 95.06 129 VAL A O 1
ATOM 1071 N N . ILE A 1 130 ? 0.968 -10.359 -4.555 1.00 95.62 130 ILE A N 1
ATOM 1072 C CA . ILE A 1 130 ? 0.876 -11.514 -5.467 1.00 95.62 130 ILE A CA 1
ATOM 1073 C C . ILE A 1 130 ? 1.053 -11.062 -6.919 1.00 95.62 130 ILE A C 1
ATOM 1075 O O . ILE A 1 130 ? 1.813 -11.682 -7.666 1.00 95.62 130 ILE A O 1
ATOM 1079 N N . ILE A 1 131 ? 0.378 -9.981 -7.321 1.00 96.00 131 ILE A N 1
ATOM 1080 C CA . ILE A 1 131 ? 0.447 -9.484 -8.699 1.00 96.00 131 ILE A CA 1
ATOM 1081 C C . ILE A 1 131 ? 1.865 -8.992 -9.024 1.00 96.00 131 ILE A C 1
ATOM 1083 O O . ILE A 1 131 ? 2.406 -9.377 -10.060 1.00 96.00 131 ILE A O 1
ATOM 1087 N N . PHE A 1 132 ? 2.508 -8.228 -8.133 1.00 95.38 132 PHE A N 1
ATOM 1088 C CA . PHE A 1 132 ? 3.905 -7.816 -8.320 1.00 95.38 132 PHE A CA 1
ATOM 1089 C C . PHE A 1 132 ? 4.867 -9.004 -8.380 1.00 95.38 132 PHE A C 1
ATOM 1091 O O . PHE A 1 132 ? 5.767 -9.018 -9.217 1.00 95.38 132 PHE A O 1
ATOM 1098 N N . GLY A 1 133 ? 4.676 -10.017 -7.531 1.00 96.44 133 GLY A N 1
ATOM 1099 C CA . GLY A 1 133 ? 5.483 -11.239 -7.563 1.00 96.44 133 GLY A CA 1
ATOM 1100 C C . GLY A 1 133 ? 5.335 -11.999 -8.884 1.00 96.44 133 GLY A C 1
ATOM 1101 O O . GLY A 1 133 ? 6.329 -12.444 -9.459 1.00 96.44 133 GLY A O 1
ATOM 1102 N N . SER A 1 134 ? 4.107 -12.086 -9.405 1.00 96.81 134 SER A N 1
ATOM 1103 C CA . SER A 1 134 ? 3.835 -12.653 -10.730 1.00 96.81 134 SER A CA 1
ATOM 1104 C C . SER A 1 134 ? 4.529 -11.854 -11.836 1.00 96.81 134 SER A C 1
ATOM 1106 O O . SER A 1 134 ? 5.190 -12.439 -12.692 1.00 96.81 134 SER A O 1
ATOM 1108 N N . ASP A 1 135 ? 4.412 -10.526 -11.827 1.00 96.38 135 ASP A N 1
ATOM 1109 C CA . ASP A 1 135 ? 5.042 -9.669 -12.837 1.00 96.38 135 ASP A CA 1
ATOM 1110 C C . ASP A 1 135 ? 6.570 -9.715 -12.779 1.00 96.38 135 ASP A C 1
ATOM 1112 O O . ASP A 1 135 ? 7.211 -9.718 -13.829 1.00 96.38 135 ASP A O 1
ATOM 1116 N N . TYR A 1 136 ? 7.162 -9.849 -11.590 1.00 96.75 136 TYR A N 1
ATOM 1117 C CA . TYR A 1 136 ? 8.598 -10.086 -11.450 1.00 96.75 136 TYR A CA 1
ATOM 1118 C C . TYR A 1 136 ? 9.026 -11.389 -12.142 1.00 96.75 136 TYR A C 1
ATOM 1120 O O . TYR A 1 136 ? 9.957 -11.384 -12.949 1.00 96.75 136 TYR A O 1
ATOM 1128 N N . GLY A 1 137 ? 8.313 -12.494 -11.895 1.00 97.06 137 GLY A N 1
ATOM 1129 C CA . GLY A 1 137 ? 8.592 -13.783 -12.539 1.00 97.06 137 GLY A CA 1
ATOM 1130 C C . GLY A 1 137 ? 8.428 -13.744 -14.062 1.00 97.06 137 GLY A C 1
ATOM 1131 O O . GLY A 1 137 ? 9.251 -14.304 -14.794 1.00 97.06 137 GLY A O 1
ATOM 1132 N N . LYS A 1 138 ? 7.410 -13.029 -14.555 1.00 96.56 138 LYS A N 1
ATOM 1133 C CA . LYS A 1 138 ? 7.207 -12.797 -15.993 1.00 96.56 138 LYS A CA 1
ATOM 1134 C C . LYS A 1 138 ? 8.318 -11.941 -16.604 1.00 96.56 138 LYS A C 1
ATOM 1136 O O . LYS A 1 138 ? 8.788 -12.275 -17.687 1.00 96.56 138 LYS A O 1
ATOM 1141 N N . CYS A 1 139 ? 8.783 -10.904 -15.905 1.00 96.50 139 CYS A N 1
ATOM 1142 C CA . CYS A 1 139 ? 9.911 -10.074 -16.337 1.00 96.50 139 CYS A CA 1
ATOM 1143 C C . CYS A 1 139 ? 11.185 -10.918 -16.488 1.00 96.50 139 CYS A C 1
ATOM 1145 O O . CYS A 1 139 ? 11.826 -10.886 -17.533 1.00 96.50 139 CYS A O 1
ATOM 1147 N N . LEU A 1 140 ? 11.506 -11.760 -15.498 1.00 96.44 140 LEU A N 1
ATOM 1148 C CA . LEU A 1 140 ? 12.654 -12.671 -15.584 1.00 96.44 140 LEU A CA 1
ATOM 1149 C C . LEU A 1 140 ? 12.521 -13.673 -16.739 1.00 96.44 140 LEU A C 1
ATOM 1151 O O . LEU A 1 140 ? 13.478 -13.885 -17.479 1.00 96.44 140 LEU A O 1
ATOM 1155 N N . SER A 1 141 ? 11.328 -14.237 -16.935 1.00 96.44 141 SER A N 1
ATOM 1156 C CA . SER A 1 141 ? 11.061 -15.173 -18.037 1.00 96.44 141 SER A CA 1
ATOM 1157 C C . SER A 1 141 ? 11.205 -14.504 -19.409 1.00 96.44 141 SER A C 1
ATOM 1159 O O . SER A 1 141 ? 11.732 -15.102 -20.345 1.00 96.44 141 SER A O 1
ATOM 1161 N N . TYR A 1 142 ? 10.770 -13.246 -19.524 1.00 95.75 142 TYR A N 1
ATOM 1162 C CA . TYR A 1 142 ? 10.970 -12.426 -20.716 1.00 95.75 142 TYR A CA 1
ATOM 1163 C C . TYR A 1 142 ? 12.465 -12.210 -20.984 1.00 95.75 142 TYR A C 1
ATOM 1165 O O . TYR A 1 142 ? 12.932 -12.441 -22.100 1.00 95.75 142 TYR A O 1
ATOM 1173 N N . VAL A 1 143 ? 13.232 -11.844 -19.953 1.00 95.94 143 VAL A N 1
ATOM 1174 C CA . VAL A 1 143 ? 14.679 -11.636 -20.086 1.00 95.94 143 VAL A CA 1
ATOM 1175 C C . VAL A 1 143 ? 15.389 -12.919 -20.524 1.00 95.94 143 VAL A C 1
ATOM 1177 O O . VAL A 1 143 ? 16.202 -12.891 -21.446 1.00 95.94 143 VAL A O 1
ATOM 1180 N N . ASP A 1 144 ? 15.033 -14.053 -19.926 1.00 95.06 144 ASP A N 1
ATOM 1181 C CA . ASP A 1 144 ? 15.606 -15.357 -20.264 1.00 95.06 144 ASP A CA 1
ATOM 1182 C C . ASP A 1 144 ? 15.308 -15.794 -21.706 1.00 95.06 144 ASP A C 1
ATOM 1184 O O . ASP A 1 144 ? 16.131 -16.476 -22.318 1.00 95.06 144 ASP A O 1
ATOM 1188 N N . LYS A 1 145 ? 14.148 -15.406 -22.249 1.00 95.62 145 LYS A N 1
ATOM 1189 C CA . LYS A 1 145 ? 13.714 -15.766 -23.605 1.00 95.62 145 LYS A CA 1
ATOM 1190 C C . LYS A 1 145 ? 14.397 -14.930 -24.687 1.00 95.62 145 LYS A C 1
ATOM 1192 O O . LYS A 1 145 ? 14.744 -15.475 -25.733 1.00 95.62 145 LYS A O 1
ATOM 1197 N N . TYR A 1 146 ? 14.541 -13.623 -24.467 1.00 94.50 146 TYR A N 1
ATOM 1198 C CA . TYR A 1 146 ? 14.959 -12.686 -25.517 1.00 94.50 146 TYR A CA 1
ATOM 1199 C C . TYR A 1 146 ? 16.441 -12.284 -25.448 1.00 94.50 146 TYR A C 1
ATOM 1201 O O . TYR A 1 146 ? 16.984 -11.865 -26.468 1.00 94.50 146 TYR A O 1
ATOM 1209 N N . PHE A 1 147 ? 17.122 -12.459 -24.308 1.00 93.00 147 PHE A N 1
ATOM 1210 C CA . PHE A 1 147 ? 18.536 -12.096 -24.149 1.00 93.00 147 PHE A CA 1
ATOM 1211 C C . PHE A 1 147 ? 19.404 -13.338 -23.924 1.00 93.00 147 PHE A C 1
ATOM 1213 O O . PHE A 1 147 ? 19.491 -13.879 -22.820 1.00 93.00 147 PHE A O 1
ATOM 1220 N N . TRP A 1 148 ? 20.082 -13.789 -24.982 1.00 91.31 148 TRP A N 1
ATOM 1221 C CA . TRP A 1 148 ? 20.987 -14.946 -24.921 1.00 91.31 148 TRP A CA 1
ATOM 1222 C C . TRP A 1 148 ? 22.411 -14.584 -24.478 1.00 91.31 148 TRP A C 1
ATOM 1224 O O . TRP A 1 148 ? 23.157 -15.459 -24.039 1.00 91.31 148 TRP A O 1
ATOM 1234 N N . ILE A 1 149 ? 22.810 -13.312 -24.590 1.00 92.06 149 ILE A N 1
ATOM 1235 C CA . ILE A 1 149 ? 24.143 -12.854 -24.190 1.00 92.06 149 ILE A CA 1
ATOM 1236 C C . ILE A 1 149 ? 24.182 -12.725 -22.657 1.00 92.06 149 ILE A C 1
ATOM 1238 O O . ILE A 1 149 ? 23.387 -11.966 -22.098 1.00 92.06 149 ILE A O 1
ATOM 1242 N N . PRO A 1 150 ? 25.108 -13.406 -21.949 1.00 92.44 150 PRO A N 1
ATOM 1243 C CA . PRO A 1 150 ? 25.119 -13.424 -20.484 1.00 92.44 150 PRO A CA 1
ATOM 1244 C C . PRO A 1 150 ? 25.195 -12.039 -19.831 1.00 92.44 150 PRO A C 1
ATOM 1246 O O . PRO A 1 150 ? 24.542 -11.800 -18.819 1.00 92.44 150 PRO A O 1
ATOM 1249 N N . THR A 1 151 ? 25.965 -11.114 -20.405 1.00 92.25 151 THR A N 1
ATOM 1250 C CA . THR A 1 151 ? 26.114 -9.750 -19.879 1.00 92.25 151 THR A CA 1
ATOM 1251 C C . THR A 1 151 ? 24.822 -8.944 -19.992 1.00 92.25 151 THR A C 1
ATOM 1253 O O . THR A 1 151 ? 24.401 -8.332 -19.012 1.00 92.25 151 THR A O 1
ATOM 1256 N N . GLU A 1 152 ? 24.151 -8.989 -21.145 1.00 91.00 152 GLU A N 1
ATOM 1257 C CA . GLU A 1 152 ? 22.856 -8.327 -21.352 1.00 91.00 152 GLU A CA 1
ATOM 1258 C C . GLU A 1 152 ? 21.766 -8.945 -20.480 1.00 91.00 152 GLU A C 1
ATOM 1260 O O . GLU A 1 152 ? 20.938 -8.237 -19.907 1.00 91.00 152 GLU A O 1
ATOM 1265 N N . LYS A 1 153 ? 21.794 -10.269 -20.324 1.00 93.06 153 LYS A N 1
ATOM 1266 C CA . LYS A 1 153 ? 20.874 -10.994 -19.455 1.00 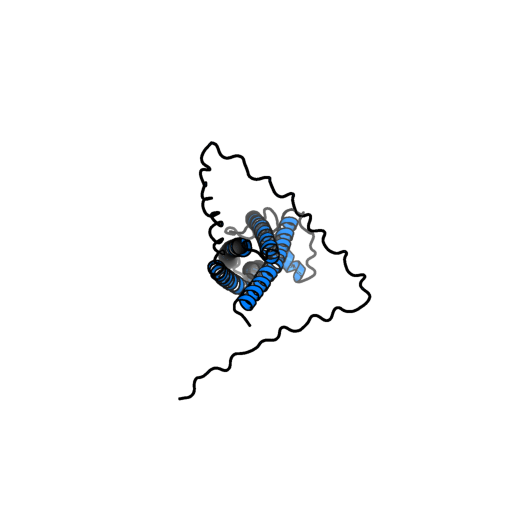93.06 153 LYS A CA 1
ATOM 1267 C C . LYS A 1 153 ? 20.982 -10.517 -18.005 1.00 93.06 153 LYS A C 1
ATOM 1269 O O . LYS A 1 153 ? 19.969 -10.166 -17.406 1.00 93.06 153 LYS A O 1
ATOM 1274 N N . ILE A 1 154 ? 22.197 -10.445 -17.455 1.00 94.12 154 ILE A N 1
ATOM 1275 C CA . ILE A 1 154 ? 22.428 -9.965 -16.081 1.00 94.12 154 ILE A CA 1
ATOM 1276 C C . ILE A 1 154 ? 21.957 -8.514 -15.926 1.00 94.12 154 ILE A C 1
ATOM 1278 O O . ILE A 1 154 ? 21.283 -8.190 -14.947 1.00 94.12 154 ILE A O 1
ATOM 1282 N N . ALA A 1 155 ? 22.265 -7.651 -16.899 1.00 93.19 155 ALA A N 1
ATOM 1283 C CA . ALA A 1 155 ? 21.842 -6.254 -16.868 1.00 93.19 155 ALA A CA 1
ATOM 1284 C C . ALA A 1 155 ? 20.309 -6.121 -16.839 1.00 93.19 155 ALA A C 1
ATOM 1286 O O . ALA A 1 155 ? 19.768 -5.409 -15.996 1.00 93.19 155 ALA A O 1
ATOM 1287 N N . ASN A 1 156 ? 19.587 -6.858 -17.686 1.00 93.31 156 ASN A N 1
ATOM 1288 C CA . ASN A 1 156 ? 18.125 -6.797 -17.726 1.00 93.31 156 ASN A CA 1
ATOM 1289 C C . ASN A 1 156 ? 17.456 -7.451 -16.504 1.00 93.31 156 ASN A C 1
ATOM 1291 O O . ASN A 1 156 ? 16.427 -6.967 -16.033 1.00 93.31 156 ASN A O 1
ATOM 1295 N N . GLN A 1 157 ? 18.050 -8.502 -15.932 1.00 94.94 157 GLN A N 1
ATOM 1296 C CA . GLN A 1 157 ? 17.582 -9.059 -14.657 1.00 94.94 157 GLN A CA 1
ATOM 1297 C C . GLN A 1 157 ? 17.711 -8.037 -13.520 1.00 94.94 157 GLN A C 1
ATOM 1299 O O . GLN A 1 157 ? 16.804 -7.920 -12.693 1.00 94.94 157 GLN A O 1
ATOM 1304 N N . LEU A 1 158 ? 18.793 -7.250 -13.507 1.00 94.06 158 LEU A N 1
ATOM 1305 C CA . LEU A 1 158 ? 18.976 -6.157 -12.553 1.00 94.06 158 LEU A CA 1
ATOM 1306 C C . LEU A 1 158 ? 17.917 -5.055 -12.733 1.00 94.06 158 LEU A C 1
ATOM 1308 O O . LEU A 1 158 ? 17.409 -4.542 -11.736 1.00 94.06 158 LEU A O 1
ATOM 1312 N N . ILE A 1 159 ? 17.540 -4.732 -13.975 1.00 94.19 159 ILE A N 1
ATOM 1313 C CA . ILE A 1 159 ? 16.440 -3.796 -14.2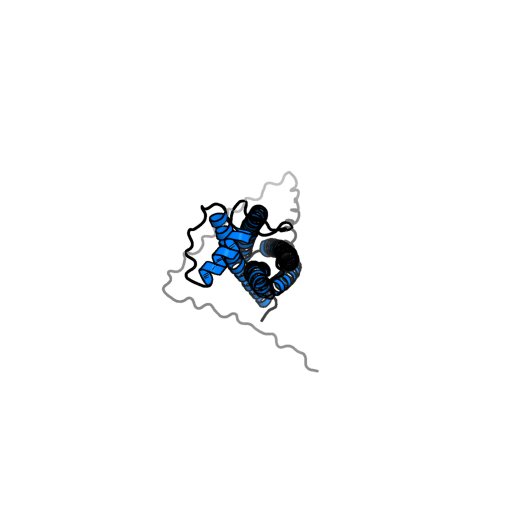69 1.00 94.19 159 ILE A CA 1
ATOM 1314 C C . ILE A 1 159 ? 15.120 -4.335 -13.703 1.00 94.19 159 ILE A C 1
ATOM 1316 O O . ILE A 1 159 ? 14.466 -3.633 -12.934 1.00 94.19 159 ILE A O 1
ATOM 1320 N N . CYS A 1 160 ? 14.756 -5.591 -14.000 1.00 95.44 160 CYS A N 1
ATOM 1321 C CA . CYS A 1 160 ? 13.554 -6.225 -13.442 1.00 95.44 160 CYS A CA 1
ATOM 1322 C C . CYS A 1 160 ? 13.555 -6.187 -11.902 1.00 95.44 160 CYS A C 1
ATOM 1324 O O . CYS A 1 160 ? 12.545 -5.844 -11.285 1.00 95.44 160 CYS A O 1
ATOM 1326 N N . ALA A 1 161 ? 14.685 -6.517 -11.269 1.00 95.62 161 ALA A N 1
ATOM 1327 C CA . ALA A 1 161 ? 14.808 -6.533 -9.814 1.00 95.62 161 ALA A CA 1
ATOM 1328 C C . ALA A 1 161 ? 14.621 -5.136 -9.205 1.00 95.62 161 ALA A C 1
ATOM 1330 O O . ALA A 1 161 ? 13.814 -4.970 -8.292 1.00 95.62 161 ALA A O 1
ATOM 1331 N N . ASN A 1 162 ? 15.308 -4.124 -9.736 1.00 94.94 162 ASN A N 1
ATOM 1332 C CA . ASN A 1 162 ? 15.240 -2.752 -9.230 1.00 94.94 162 ASN A CA 1
ATOM 1333 C C . ASN A 1 162 ? 13.912 -2.050 -9.548 1.00 94.94 162 ASN A C 1
ATOM 1335 O O . ASN A 1 162 ? 13.464 -1.199 -8.777 1.00 94.94 162 ASN A O 1
ATOM 1339 N N . ALA A 1 163 ? 13.253 -2.418 -10.646 1.00 94.19 163 ALA A N 1
ATOM 1340 C CA . ALA A 1 163 ? 11.930 -1.909 -10.971 1.00 94.19 163 ALA A CA 1
ATOM 1341 C C . ALA A 1 163 ? 10.859 -2.519 -10.053 1.00 94.19 163 ALA A C 1
ATOM 1343 O O . ALA A 1 163 ? 10.023 -1.795 -9.517 1.00 94.19 163 ALA A O 1
ATOM 1344 N N . VAL A 1 164 ? 10.869 -3.843 -9.855 1.00 94.94 164 VAL A N 1
ATOM 1345 C CA . VAL A 1 164 ? 9.747 -4.554 -9.220 1.00 94.94 164 VAL A CA 1
ATOM 1346 C C . VAL A 1 164 ? 9.926 -4.746 -7.713 1.00 94.94 164 VAL A C 1
ATOM 1348 O O . VAL A 1 164 ? 8.977 -4.516 -6.965 1.00 94.94 164 VAL A O 1
ATOM 1351 N N . LEU A 1 165 ? 11.112 -5.137 -7.230 1.00 93.81 165 LEU A N 1
ATOM 1352 C CA . LEU A 1 165 ? 11.295 -5.509 -5.818 1.00 93.81 165 LEU A CA 1
ATOM 1353 C C . LEU A 1 165 ? 11.083 -4.341 -4.841 1.00 93.81 165 LEU A C 1
ATOM 1355 O O . LEU A 1 165 ? 10.388 -4.553 -3.846 1.00 93.81 165 LEU A O 1
ATOM 1359 N N . PRO A 1 166 ? 11.593 -3.114 -5.081 1.00 93.06 166 PRO A N 1
ATOM 1360 C CA . PRO A 1 166 ? 11.328 -1.991 -4.182 1.00 93.06 166 PRO A CA 1
ATOM 1361 C C . PRO A 1 166 ? 9.836 -1.673 -4.081 1.00 93.06 166 PRO A C 1
ATOM 1363 O O . PRO A 1 166 ? 9.311 -1.511 -2.980 1.00 93.06 166 PRO A O 1
ATOM 1366 N N . VAL A 1 167 ? 9.132 -1.658 -5.217 1.00 92.69 167 VAL A N 1
ATOM 1367 C CA . VAL A 1 167 ? 7.688 -1.394 -5.265 1.00 92.69 167 VAL A CA 1
ATOM 1368 C C . VAL A 1 167 ? 6.911 -2.508 -4.561 1.00 92.69 167 VAL A C 1
ATOM 1370 O O . VAL A 1 167 ? 5.996 -2.215 -3.795 1.00 92.69 167 VAL A O 1
ATOM 1373 N N . LEU A 1 168 ? 7.322 -3.769 -4.724 1.00 93.19 168 LEU A N 1
ATOM 1374 C CA . LEU A 1 168 ? 6.753 -4.915 -4.011 1.00 93.19 168 LEU A CA 1
ATOM 1375 C C . LEU A 1 168 ? 6.931 -4.782 -2.492 1.00 93.19 168 LEU A C 1
ATOM 1377 O O . LEU A 1 168 ? 5.971 -4.976 -1.747 1.00 93.19 168 LEU A O 1
ATOM 1381 N N . VAL A 1 169 ? 8.128 -4.426 -2.017 1.00 92.12 169 VAL A N 1
ATOM 1382 C CA . VAL A 1 169 ? 8.407 -4.241 -0.580 1.00 92.12 169 VAL A CA 1
ATOM 1383 C C . VAL A 1 169 ? 7.582 -3.090 -0.002 1.00 92.12 169 VAL A C 1
ATOM 1385 O O . VAL A 1 169 ? 7.022 -3.225 1.091 1.00 92.12 169 VAL A O 1
ATOM 1388 N N . ILE A 1 170 ? 7.467 -1.981 -0.739 1.00 90.94 170 ILE A N 1
ATOM 1389 C CA . ILE A 1 170 ? 6.636 -0.836 -0.351 1.00 90.94 170 ILE A CA 1
ATOM 1390 C C . ILE A 1 170 ? 5.155 -1.240 -0.316 1.00 90.94 170 ILE A C 1
ATOM 1392 O O . ILE A 1 170 ? 4.478 -0.968 0.675 1.00 90.94 170 ILE A O 1
ATOM 1396 N N . ALA A 1 171 ? 4.658 -1.958 -1.327 1.00 88.00 171 ALA A N 1
ATOM 1397 C CA . ALA A 1 171 ? 3.282 -2.455 -1.372 1.00 88.00 171 ALA A CA 1
ATOM 1398 C C . ALA A 1 171 ? 2.973 -3.438 -0.228 1.00 88.00 171 ALA A C 1
ATOM 1400 O O . ALA A 1 171 ? 1.901 -3.385 0.369 1.00 88.00 171 ALA A O 1
ATOM 1401 N N . ALA A 1 172 ? 3.940 -4.277 0.153 1.00 85.75 172 ALA A N 1
ATOM 1402 C CA . ALA A 1 172 ? 3.832 -5.182 1.298 1.00 85.75 172 ALA A CA 1
ATOM 1403 C C . ALA A 1 172 ? 3.891 -4.463 2.660 1.00 85.75 172 ALA A C 1
ATOM 1405 O O . ALA A 1 172 ? 3.892 -5.122 3.705 1.00 85.75 172 ALA A O 1
ATOM 1406 N N . ARG A 1 173 ? 4.029 -3.131 2.681 1.00 83.94 173 ARG A N 1
ATOM 1407 C CA . ARG A 1 173 ? 4.339 -2.335 3.877 1.00 83.94 173 ARG A CA 1
ATOM 1408 C C . ARG A 1 173 ? 5.544 -2.857 4.657 1.00 83.94 173 ARG A C 1
ATOM 1410 O O . ARG A 1 173 ? 5.587 -2.785 5.885 1.00 83.94 173 ARG A O 1
ATOM 1417 N N . GLY A 1 174 ? 6.502 -3.451 3.953 1.00 69.56 174 GLY A N 1
ATOM 1418 C CA . GLY A 1 174 ? 7.650 -4.111 4.562 1.00 69.56 174 GLY A CA 1
ATOM 1419 C C . GLY A 1 174 ? 7.331 -5.399 5.331 1.00 69.56 174 GLY A C 1
ATOM 1420 O O . GLY A 1 174 ? 8.110 -5.734 6.216 1.00 69.56 174 GLY A O 1
ATOM 1421 N N . PHE A 1 175 ? 6.228 -6.107 5.022 1.00 81.81 175 PHE A N 1
ATOM 1422 C CA . PHE A 1 175 ? 5.711 -7.352 5.641 1.00 81.81 175 PHE A CA 1
ATOM 1423 C C . PHE A 1 175 ? 5.405 -7.271 7.148 1.00 81.81 175 PHE A C 1
ATOM 1425 O O . PHE A 1 175 ? 4.331 -7.671 7.595 1.00 81.81 175 PHE A O 1
ATOM 1432 N N . VAL A 1 176 ? 6.315 -6.712 7.940 1.00 88.12 176 VAL A N 1
ATOM 1433 C CA . VAL A 1 176 ? 6.191 -6.497 9.380 1.00 88.12 176 VAL A CA 1
ATOM 1434 C C . VAL A 1 176 ? 4.985 -5.614 9.692 1.00 88.12 176 VAL A C 1
ATOM 1436 O O . VAL A 1 176 ? 4.164 -5.990 10.526 1.00 88.12 176 VAL A O 1
ATOM 1439 N N . LEU A 1 177 ? 4.816 -4.477 9.001 1.00 88.62 177 LEU A N 1
ATOM 1440 C CA . LEU A 1 177 ? 3.660 -3.605 9.246 1.00 88.62 177 LEU A CA 1
ATOM 1441 C C . LEU A 1 177 ? 2.346 -4.262 8.816 1.00 88.62 177 LEU A C 1
ATOM 1443 O O . LEU A 1 177 ? 1.319 -4.021 9.446 1.00 88.62 177 LEU A O 1
ATOM 1447 N N . TRP A 1 178 ? 2.371 -5.117 7.790 1.00 92.31 178 TRP A N 1
ATOM 1448 C CA . TRP A 1 178 ? 1.200 -5.894 7.388 1.00 92.31 178 TRP A CA 1
ATOM 1449 C C . TRP A 1 178 ? 0.766 -6.855 8.503 1.00 92.31 178 TRP A C 1
ATOM 1451 O O . TRP A 1 178 ? -0.392 -6.820 8.921 1.00 92.31 178 TRP A O 1
ATOM 1461 N N . VAL A 1 179 ? 1.702 -7.628 9.070 1.00 94.38 179 VAL A N 1
ATOM 1462 C CA . VAL A 1 179 ? 1.423 -8.522 10.210 1.00 94.38 179 VAL A CA 1
ATOM 1463 C C . VAL A 1 179 ? 0.906 -7.728 11.412 1.00 94.38 179 VAL A C 1
ATOM 1465 O O . VAL A 1 179 ? -0.102 -8.104 12.012 1.00 94.38 179 VAL A O 1
ATOM 1468 N N . VAL A 1 180 ? 1.547 -6.602 11.740 1.00 94.81 180 VAL A N 1
ATOM 1469 C CA . VAL A 1 180 ? 1.109 -5.718 12.833 1.00 94.81 180 VAL A CA 1
ATOM 1470 C C . VAL A 1 180 ? -0.325 -5.232 12.606 1.00 94.81 180 VAL A C 1
ATOM 1472 O O . VAL A 1 180 ? -1.130 -5.279 13.534 1.00 94.81 180 VAL A O 1
ATOM 1475 N N . ASN A 1 181 ? -0.686 -4.831 11.385 1.00 94.38 181 ASN A N 1
ATOM 1476 C CA . ASN A 1 181 ? -2.042 -4.380 11.067 1.00 94.38 181 ASN A CA 1
ATOM 1477 C C . ASN A 1 181 ? -3.082 -5.493 11.228 1.00 94.38 181 ASN A C 1
ATOM 1479 O O . ASN A 1 181 ? -4.141 -5.245 11.806 1.00 94.38 181 ASN A O 1
ATOM 1483 N N . VAL A 1 182 ? -2.779 -6.719 10.790 1.00 95.81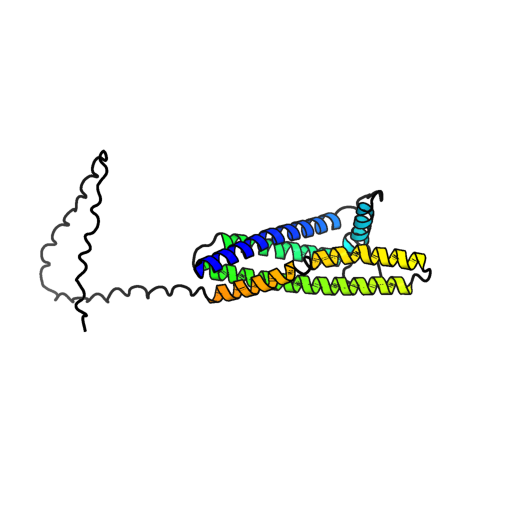 182 VAL A N 1
ATOM 1484 C CA . VAL A 1 182 ? -3.675 -7.875 10.962 1.00 95.81 182 VAL A CA 1
ATOM 1485 C C . VAL A 1 182 ? -3.881 -8.192 12.446 1.00 95.81 182 VAL A C 1
ATOM 1487 O O . VAL A 1 182 ? -5.019 -8.372 12.887 1.00 95.81 182 VAL A O 1
ATOM 1490 N N . ILE A 1 183 ? -2.804 -8.198 13.240 1.00 96.38 183 ILE A N 1
ATOM 1491 C CA . ILE A 1 183 ? -2.877 -8.436 14.690 1.00 96.38 183 ILE A CA 1
ATOM 1492 C C . ILE A 1 183 ? -3.691 -7.333 15.377 1.00 96.38 183 ILE A C 1
ATOM 1494 O O . ILE A 1 183 ? -4.583 -7.633 16.174 1.00 96.38 183 ILE A O 1
ATOM 1498 N N . LEU A 1 184 ? -3.433 -6.062 15.054 1.00 93.81 184 LEU A N 1
ATOM 1499 C CA . LEU A 1 184 ? -4.168 -4.931 15.624 1.00 93.81 184 LEU A CA 1
ATOM 1500 C C . LEU A 1 184 ? -5.644 -4.947 15.221 1.00 93.81 184 LEU A C 1
ATOM 1502 O O . LEU A 1 184 ? -6.494 -4.675 16.068 1.00 93.81 184 LEU A O 1
ATOM 1506 N N . ALA A 1 185 ? -5.975 -5.303 13.979 1.00 94.25 185 ALA A N 1
ATOM 1507 C CA . ALA A 1 185 ? -7.357 -5.457 13.523 1.00 94.25 185 ALA A CA 1
ATOM 1508 C C . ALA A 1 185 ? -8.082 -6.572 14.291 1.00 94.25 185 ALA A C 1
ATOM 1510 O O . ALA A 1 185 ? -9.199 -6.374 14.766 1.00 94.25 185 ALA A O 1
ATOM 1511 N N . ALA A 1 186 ? -7.437 -7.723 14.494 1.00 95.88 186 ALA A N 1
ATOM 1512 C CA . ALA A 1 186 ? -8.007 -8.811 15.287 1.00 95.88 186 ALA A CA 1
ATOM 1513 C C . ALA A 1 186 ? -8.192 -8.413 16.765 1.00 95.88 186 ALA A C 1
ATOM 1515 O O . ALA A 1 186 ? -9.246 -8.669 17.357 1.00 95.88 186 ALA A O 1
ATOM 1516 N N . ALA A 1 187 ? -7.196 -7.748 17.359 1.00 94.06 187 ALA A N 1
ATOM 1517 C CA . ALA A 1 187 ? -7.253 -7.277 18.740 1.00 94.06 187 ALA A CA 1
ATOM 1518 C C . ALA A 1 187 ? -8.363 -6.233 18.940 1.00 94.06 187 ALA A C 1
ATOM 1520 O O . ALA A 1 187 ? -9.191 -6.373 19.841 1.00 94.06 187 ALA A O 1
ATOM 1521 N N . THR A 1 188 ? -8.436 -5.222 18.072 1.00 92.25 188 THR A N 1
ATOM 1522 C CA . THR A 1 188 ? -9.46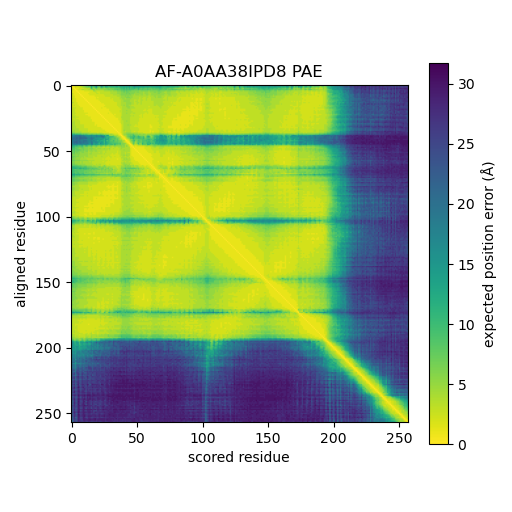8 -4.171 18.123 1.00 92.25 188 THR A CA 1
ATOM 1523 C C . THR A 1 188 ? -10.870 -4.709 17.864 1.00 92.25 188 THR A C 1
ATOM 1525 O O . THR A 1 188 ? -11.807 -4.313 18.564 1.00 92.25 188 THR A O 1
ATOM 1528 N N . LEU A 1 189 ? -11.022 -5.690 16.972 1.00 93.94 189 LEU A N 1
ATOM 1529 C CA . LEU A 1 189 ? -12.295 -6.374 16.765 1.00 93.94 189 LEU A CA 1
ATOM 1530 C C . LEU A 1 189 ? -12.731 -7.145 18.018 1.00 93.94 189 LEU A C 1
ATOM 1532 O O . LEU A 1 189 ? -13.896 -7.059 18.414 1.00 93.94 189 LEU A O 1
ATOM 1536 N N . ASN A 1 190 ? -11.813 -7.853 18.677 1.00 92.94 190 ASN A N 1
ATOM 1537 C CA . ASN A 1 190 ? -12.104 -8.560 19.924 1.00 92.94 190 ASN A CA 1
ATOM 1538 C C . ASN A 1 190 ? -12.468 -7.598 21.064 1.00 92.94 190 ASN A C 1
ATOM 1540 O O . ASN A 1 190 ? -13.442 -7.855 21.773 1.00 92.94 190 ASN A O 1
ATOM 1544 N N . MET A 1 191 ? -11.762 -6.470 21.199 1.00 89.25 191 MET A N 1
ATOM 1545 C CA . MET A 1 191 ? -12.111 -5.416 22.162 1.00 89.25 191 MET A CA 1
ATOM 1546 C C . MET A 1 191 ? -13.505 -4.847 21.876 1.00 89.25 191 MET A C 1
ATOM 1548 O O . MET A 1 191 ? -14.325 -4.733 22.784 1.00 89.25 191 MET A O 1
ATOM 1552 N N . SER A 1 192 ? -13.843 -4.594 20.605 1.00 88.88 192 SER A N 1
ATOM 1553 C CA . SER A 1 192 ? -15.165 -4.074 20.224 1.00 88.88 192 SER A CA 1
ATOM 1554 C C . SER A 1 192 ? -16.321 -4.981 20.670 1.00 88.88 192 SER A C 1
ATOM 1556 O O . SER A 1 192 ? -17.413 -4.502 20.950 1.00 88.88 192 SER A O 1
ATOM 1558 N N . ARG A 1 193 ? -16.107 -6.295 20.797 1.00 88.00 193 ARG A N 1
ATOM 1559 C CA . ARG A 1 193 ? -17.140 -7.226 21.285 1.00 88.00 193 ARG A CA 1
ATOM 1560 C C . ARG A 1 193 ? -17.339 -7.157 22.803 1.00 88.00 193 ARG A C 1
ATOM 1562 O O . ARG A 1 193 ? -18.393 -7.559 23.286 1.00 88.00 193 ARG A O 1
ATOM 1569 N N . ARG A 1 194 ? -16.341 -6.670 23.548 1.00 82.50 194 ARG A N 1
ATOM 1570 C CA . ARG A 1 194 ? -16.342 -6.600 25.019 1.00 82.50 194 ARG A CA 1
ATOM 1571 C C . ARG A 1 194 ? -16.961 -5.320 25.561 1.00 82.50 194 ARG A C 1
ATOM 1573 O O . ARG A 1 194 ? -17.526 -5.355 26.651 1.00 82.50 194 ARG A O 1
ATOM 1580 N N . PHE A 1 195 ? -16.936 -4.238 24.782 1.00 72.38 195 PHE A N 1
ATOM 1581 C CA . PHE A 1 195 ? -17.734 -3.043 25.046 1.00 72.38 195 PHE A CA 1
ATOM 1582 C C . PHE A 1 195 ? -19.221 -3.384 24.880 1.00 72.38 195 PHE A C 1
ATOM 1584 O O . PHE A 1 195 ? -19.824 -3.142 23.836 1.00 72.38 195 PHE A O 1
ATOM 1591 N N . LYS A 1 196 ? -19.822 -4.013 25.896 1.00 61.25 196 LYS A N 1
ATOM 1592 C CA . LYS A 1 196 ? -21.276 -4.132 25.986 1.00 61.25 196 LYS A CA 1
ATOM 1593 C C . LYS A 1 196 ? -21.822 -2.719 26.102 1.00 61.25 196 LYS A C 1
ATOM 1595 O O . LYS A 1 196 ? -21.380 -1.950 26.954 1.00 61.25 196 LYS A O 1
ATOM 1600 N N . THR A 1 197 ? -22.773 -2.377 25.241 1.00 58.44 197 THR A N 1
ATOM 1601 C CA . THR A 1 197 ? -23.557 -1.157 25.405 1.00 58.44 197 THR A CA 1
ATOM 1602 C C . THR A 1 197 ? -24.128 -1.202 26.825 1.00 58.44 197 THR A C 1
ATOM 1604 O O . THR A 1 197 ? -24.725 -2.229 27.166 1.00 58.44 197 THR A O 1
ATOM 1607 N N . PRO A 1 198 ? -23.904 -0.188 27.682 1.00 56.59 198 PRO A N 1
ATOM 1608 C CA . PRO A 1 198 ? -24.576 -0.141 28.967 1.00 56.59 198 PRO A CA 1
ATOM 1609 C C . PRO A 1 198 ? -26.062 -0.268 28.660 1.00 56.59 198 PRO A C 1
ATOM 1611 O O . PRO A 1 198 ? -26.610 0.538 27.905 1.00 56.59 198 PRO A O 1
ATOM 1614 N N . VAL A 1 199 ? -26.668 -1.356 29.141 1.00 58.09 199 VAL A N 1
ATOM 1615 C CA . VAL A 1 199 ? -28.109 -1.558 29.047 1.00 58.09 199 VAL A CA 1
ATOM 1616 C C . VAL A 1 199 ? -28.683 -0.327 29.718 1.00 58.09 199 VAL A C 1
ATOM 1618 O O . VAL A 1 199 ? -28.454 -0.133 30.912 1.00 58.09 199 VAL A O 1
ATOM 1621 N N . GLN A 1 200 ? -29.310 0.556 28.934 1.00 60.59 200 GLN A N 1
ATOM 1622 C CA . GLN A 1 200 ? -30.041 1.679 29.500 1.00 60.59 200 GLN A CA 1
ATOM 1623 C C . GLN A 1 200 ? -30.934 1.064 30.576 1.00 60.59 200 GLN A C 1
ATOM 1625 O O . GLN A 1 200 ? -31.688 0.142 30.239 1.00 60.59 200 GLN A O 1
ATOM 1630 N N . PRO A 1 201 ? -30.797 1.464 31.857 1.00 61.34 201 PRO A N 1
ATOM 1631 C CA . PRO A 1 201 ? -31.704 0.972 32.876 1.00 61.34 201 PRO A CA 1
ATOM 1632 C C . PRO A 1 201 ? -33.112 1.203 32.328 1.00 61.34 201 PRO A C 1
ATOM 1634 O O . PRO A 1 201 ? -33.334 2.274 31.746 1.00 61.34 201 PRO A O 1
ATOM 1637 N N . PRO A 1 202 ? -33.998 0.187 32.384 1.00 67.88 202 PRO A N 1
ATOM 1638 C CA . PRO A 1 202 ? -35.322 0.277 31.786 1.00 67.88 202 PRO A CA 1
ATOM 1639 C C . PRO A 1 202 ? -35.896 1.624 32.189 1.00 67.88 202 PRO A C 1
ATOM 1641 O O . PRO A 1 202 ? -35.865 1.945 33.380 1.00 67.88 202 PRO A O 1
ATOM 1644 N N . ALA A 1 203 ? -36.262 2.437 31.185 1.00 69.94 203 ALA A N 1
ATOM 1645 C CA . ALA A 1 203 ? -36.756 3.792 31.392 1.00 69.94 203 ALA A CA 1
ATOM 1646 C C . ALA A 1 203 ? -37.688 3.735 32.590 1.00 69.94 203 ALA A C 1
ATOM 1648 O O . ALA A 1 203 ? -38.609 2.921 32.552 1.00 69.94 203 ALA A O 1
ATOM 1649 N N . TYR A 1 204 ? -37.349 4.469 33.660 1.00 65.81 204 TYR A N 1
ATOM 1650 C CA . TYR A 1 204 ? -38.056 4.411 34.933 1.00 65.81 204 TYR A CA 1
ATOM 1651 C C . TYR A 1 204 ? -39.535 4.527 34.598 1.00 65.81 204 TYR A C 1
ATOM 1653 O O . TYR A 1 204 ? -40.002 5.598 34.206 1.00 65.81 204 TYR A O 1
ATOM 1661 N N . VAL A 1 205 ? -40.236 3.390 34.616 1.00 65.00 205 VAL A N 1
ATOM 1662 C CA . VAL A 1 205 ? -41.666 3.362 34.378 1.00 65.00 205 VAL A CA 1
ATOM 1663 C C . VAL A 1 205 ? -42.156 4.096 35.597 1.00 65.00 205 VAL A C 1
ATOM 1665 O O . VAL A 1 205 ? -42.080 3.545 36.695 1.00 65.00 205 VAL A O 1
ATOM 1668 N N . SER A 1 206 ? -42.504 5.380 35.426 1.00 64.88 206 SER A N 1
ATOM 1669 C CA . SER A 1 206 ? -43.135 6.141 36.495 1.00 64.88 206 SER A CA 1
ATOM 1670 C C . SER A 1 206 ? -44.191 5.206 37.053 1.00 64.88 206 SER A C 1
ATOM 1672 O O . SER A 1 206 ? -44.989 4.714 36.243 1.00 64.88 206 SER A O 1
ATOM 1674 N N . PRO A 1 207 ? -44.119 4.849 38.352 1.00 66.81 207 PRO A N 1
ATOM 1675 C CA . PRO A 1 207 ? -45.077 3.933 38.938 1.00 66.81 207 PRO A CA 1
ATOM 1676 C C . PRO A 1 207 ? -46.425 4.473 38.514 1.00 66.81 207 PRO A C 1
ATOM 1678 O O . PRO A 1 207 ? -46.678 5.658 38.744 1.00 66.81 207 PRO A O 1
ATOM 1681 N N . ILE A 1 208 ? -47.170 3.651 37.758 1.00 62.75 208 ILE A N 1
ATOM 1682 C CA . ILE A 1 208 ? -48.494 3.968 37.230 1.00 62.75 208 ILE A CA 1
ATOM 1683 C C . ILE A 1 208 ? -49.156 4.757 38.332 1.00 62.75 208 ILE A C 1
ATOM 1685 O O . ILE A 1 208 ? -49.344 4.212 39.423 1.00 62.75 208 ILE A O 1
ATOM 1689 N N . GLY A 1 209 ? -49.335 6.061 38.090 1.00 55.66 209 GLY A N 1
ATOM 1690 C CA . GLY A 1 209 ? -49.896 6.936 39.093 1.00 55.66 209 GLY A CA 1
ATOM 1691 C C . GLY A 1 209 ? -51.143 6.221 39.555 1.00 55.66 209 GLY A C 1
ATOM 1692 O O . GLY A 1 209 ? -51.989 5.886 38.723 1.00 55.66 209 GLY A O 1
ATOM 1693 N N . PHE A 1 210 ? -51.198 5.878 40.843 1.00 56.25 210 PHE A N 1
ATOM 1694 C CA . PHE A 1 210 ? -52.455 5.520 41.458 1.00 56.25 210 PHE A CA 1
ATOM 1695 C C . PHE A 1 210 ? -53.350 6.707 41.135 1.00 56.25 210 PHE A C 1
ATOM 1697 O O . PHE A 1 210 ? -53.219 7.778 41.727 1.00 56.25 210 PHE A O 1
ATOM 1704 N N . HIS A 1 211 ? -54.181 6.551 40.108 1.00 55.62 211 HIS A N 1
ATOM 1705 C CA . HIS A 1 211 ? -55.277 7.445 39.838 1.00 55.62 211 HIS A CA 1
ATOM 1706 C C . HIS A 1 211 ? -56.199 7.182 41.019 1.00 55.62 211 HIS A C 1
ATOM 1708 O O . HIS A 1 211 ? -57.057 6.303 40.981 1.00 55.62 211 HIS A O 1
ATOM 1714 N N . ILE A 1 212 ? -55.928 7.869 42.129 1.00 59.66 212 ILE A N 1
ATOM 1715 C CA . ILE A 1 212 ? -56.863 7.991 43.226 1.00 59.66 212 ILE A CA 1
ATOM 1716 C C . ILE A 1 212 ? -58.057 8.661 42.559 1.00 59.66 212 ILE A C 1
ATOM 1718 O O . ILE A 1 212 ? -58.024 9.850 42.238 1.00 59.66 212 ILE A O 1
ATOM 1722 N N . GLN A 1 213 ? -59.060 7.857 42.211 1.00 53.06 213 GLN A N 1
ATOM 1723 C CA . GLN A 1 213 ? -60.359 8.361 41.816 1.00 53.06 213 GLN A CA 1
ATOM 1724 C C . GLN A 1 213 ? -60.875 9.113 43.036 1.00 53.06 213 GLN A C 1
ATOM 1726 O O . GLN A 1 213 ? -61.367 8.512 43.989 1.00 53.06 213 GLN A O 1
ATOM 1731 N N . HIS A 1 214 ? -60.686 10.430 43.044 1.00 55.22 214 HIS A N 1
ATOM 1732 C CA . HIS A 1 214 ? -61.364 11.273 44.005 1.00 55.22 214 HIS A CA 1
ATOM 1733 C C . HIS A 1 214 ? -62.868 11.111 43.752 1.00 55.22 214 HIS A C 1
ATOM 1735 O O . HIS A 1 214 ? -63.307 11.310 42.613 1.00 55.22 214 HIS A O 1
ATOM 1741 N N . PRO A 1 215 ? -63.661 10.709 44.760 1.00 54.97 215 PRO A N 1
ATOM 1742 C CA . PRO A 1 215 ? -65.104 10.653 44.618 1.00 54.97 215 PRO A CA 1
ATOM 1743 C C . PRO A 1 215 ? -65.613 12.040 44.221 1.00 54.97 215 PRO A C 1
ATOM 1745 O O . PRO A 1 215 ? -65.285 13.053 44.843 1.00 54.97 215 PRO A O 1
ATOM 1748 N N . VAL A 1 216 ? -66.386 12.076 43.137 1.00 59.56 216 VAL A N 1
ATOM 1749 C CA . VAL A 1 216 ? -67.025 13.282 42.611 1.00 59.56 216 VAL A CA 1
ATOM 1750 C C . VAL A 1 216 ? -67.913 13.866 43.714 1.00 59.56 216 VAL A C 1
ATOM 1752 O O . VAL A 1 216 ? -68.925 13.264 44.062 1.00 59.56 216 VAL A O 1
ATOM 1755 N N . GLY A 1 217 ? -67.524 15.012 44.286 1.00 65.12 217 GLY A N 1
ATOM 1756 C CA . GLY A 1 217 ? -68.370 15.765 45.222 1.00 65.12 217 GLY A CA 1
ATOM 1757 C C . GLY A 1 217 ? -67.706 16.341 46.476 1.00 65.12 217 GLY A C 1
ATOM 1758 O O . GLY A 1 217 ? -68.390 17.040 47.218 1.00 65.12 217 GLY A O 1
ATOM 1759 N N . GLN A 1 218 ? -66.416 16.107 46.739 1.00 56.19 218 GLN A N 1
ATOM 1760 C CA . GLN A 1 218 ? -65.733 16.786 47.851 1.00 56.19 218 GLN A CA 1
ATOM 1761 C C . GLN A 1 218 ? -65.083 18.108 47.399 1.00 56.19 218 GLN A C 1
ATOM 1763 O O . GLN A 1 218 ? -64.359 18.107 46.400 1.00 56.19 218 GLN A O 1
ATOM 1768 N N . PRO A 1 219 ? -65.307 19.232 48.113 1.00 60.56 219 PRO A N 1
ATOM 1769 C CA . PRO A 1 219 ? -64.566 20.470 47.892 1.00 60.56 219 PRO A CA 1
ATOM 1770 C C . PRO A 1 219 ? -63.068 20.197 48.049 1.00 60.56 219 PRO A C 1
ATOM 1772 O O . PRO A 1 219 ? -62.660 19.564 49.025 1.00 60.56 219 PRO A O 1
ATOM 1775 N N . LEU A 1 220 ? -62.252 20.649 47.091 1.00 60.28 220 LEU A N 1
ATOM 1776 C CA . LEU A 1 220 ? -60.800 20.581 47.236 1.00 60.28 220 LEU A CA 1
ATOM 1777 C C . LEU A 1 220 ? -60.396 21.320 48.524 1.00 60.28 220 LEU A C 1
ATOM 1779 O O . LEU A 1 220 ? -60.816 22.465 48.695 1.00 60.28 220 LEU A O 1
ATOM 1783 N N . PRO A 1 221 ? -59.581 20.717 49.409 1.00 62.94 221 PRO A N 1
ATOM 1784 C CA . PRO A 1 221 ? -58.962 21.468 50.488 1.00 62.94 221 PRO A CA 1
ATOM 1785 C C . PRO A 1 221 ? -58.086 22.564 49.879 1.00 62.94 221 PRO A C 1
ATOM 1787 O O . PRO A 1 221 ? -57.376 22.320 48.896 1.00 62.94 221 PRO A O 1
ATOM 1790 N N . ASP A 1 222 ? -58.178 23.768 50.447 1.00 64.94 222 ASP A N 1
ATOM 1791 C CA . ASP A 1 222 ? -57.447 24.951 50.008 1.00 64.94 222 ASP A CA 1
ATOM 1792 C C . ASP A 1 222 ? -55.988 24.604 49.736 1.00 64.94 222 ASP A C 1
ATOM 1794 O O . ASP A 1 222 ? -55.252 24.143 50.610 1.00 64.94 222 ASP A O 1
ATOM 1798 N N . ARG A 1 223 ? -55.591 24.792 48.476 1.00 57.38 223 ARG A N 1
ATOM 1799 C CA . ARG A 1 223 ? -54.239 24.537 47.992 1.00 57.38 223 ARG A CA 1
ATOM 1800 C C . ARG A 1 223 ? -53.280 25.358 48.865 1.00 57.38 223 ARG A C 1
ATOM 1802 O O . ARG A 1 223 ? -53.343 26.588 48.786 1.00 57.38 223 ARG A O 1
ATOM 1809 N N . PRO A 1 224 ? -52.405 24.740 49.684 1.00 59.81 224 PRO A N 1
ATOM 1810 C CA . PRO A 1 224 ? -51.427 25.509 50.430 1.00 59.81 224 PRO A CA 1
ATOM 1811 C C . PRO A 1 224 ? -50.578 26.272 49.417 1.00 59.81 224 PRO A C 1
ATOM 1813 O O . PRO A 1 224 ? -50.098 25.698 48.432 1.00 59.81 224 PRO A O 1
ATOM 1816 N N . GLN A 1 225 ? -50.486 27.587 49.615 1.00 66.38 225 GLN A N 1
ATOM 1817 C CA . GLN A 1 225 ? -49.707 28.447 48.740 1.00 66.38 225 GLN A CA 1
ATOM 1818 C C . GLN A 1 225 ? -48.277 27.902 48.644 1.00 66.38 225 GLN A C 1
ATOM 1820 O O . GLN A 1 225 ? -47.749 27.406 49.644 1.00 66.38 225 GLN A O 1
ATOM 1825 N N . PRO A 1 226 ? -47.657 27.948 47.452 1.00 58.62 226 PRO A N 1
ATOM 1826 C CA . PRO A 1 226 ? -46.297 27.473 47.281 1.00 58.62 226 PRO A CA 1
ATOM 1827 C C . PRO A 1 226 ? -45.395 28.223 48.258 1.00 58.62 226 PRO A C 1
ATOM 1829 O O . PRO A 1 226 ? -45.257 29.441 48.179 1.00 58.62 226 PRO A O 1
ATOM 1832 N N . VAL A 1 227 ? -44.808 27.483 49.198 1.00 62.66 227 VAL A N 1
ATOM 1833 C CA . VAL A 1 227 ? -43.771 28.006 50.080 1.00 62.66 227 VAL A CA 1
ATOM 1834 C C . VAL A 1 227 ? -42.596 28.355 49.180 1.00 62.66 227 VAL A C 1
ATOM 1836 O O . VAL A 1 227 ? -41.912 27.480 48.650 1.00 62.66 227 VAL A O 1
ATOM 1839 N N . THR A 1 228 ? -42.409 29.647 48.944 1.00 57.12 228 THR A N 1
ATOM 1840 C CA . THR A 1 228 ? -41.267 30.182 48.218 1.00 57.12 228 THR A CA 1
ATOM 1841 C C . THR A 1 228 ? -40.024 29.882 49.048 1.00 57.12 228 THR A C 1
ATOM 1843 O O . THR A 1 228 ? -39.718 30.591 50.005 1.00 57.12 228 THR A O 1
ATOM 1846 N N . CYS A 1 229 ? -39.304 28.809 48.723 1.00 56.62 229 CYS A N 1
ATOM 1847 C CA . CYS A 1 229 ? -37.961 28.596 49.249 1.00 56.62 229 CYS A CA 1
ATOM 1848 C C . CYS A 1 229 ? -37.042 29.653 48.630 1.00 56.62 229 CYS A C 1
ATOM 1850 O O . CYS A 1 229 ? -36.454 29.446 47.569 1.00 56.62 229 CYS A O 1
ATOM 1852 N N . SER A 1 230 ? -36.943 30.811 49.279 1.00 59.72 230 SER A N 1
ATOM 1853 C CA . SER A 1 230 ? -35.868 31.760 49.027 1.00 59.72 230 SER A CA 1
ATOM 1854 C C . SER A 1 230 ? -34.552 31.076 49.386 1.00 59.72 230 SER A C 1
ATOM 1856 O O . SER A 1 230 ? -34.293 30.799 50.559 1.00 59.72 230 SER A O 1
ATOM 1858 N N . LEU A 1 231 ? -33.743 30.769 48.372 1.00 68.50 231 LEU A N 1
ATOM 1859 C CA . LEU A 1 231 ? -32.356 30.369 48.572 1.00 68.50 231 LEU A CA 1
ATOM 1860 C C . LEU A 1 231 ? -31.657 31.459 49.401 1.00 68.50 231 LEU A C 1
ATOM 1862 O O . LEU A 1 231 ? -31.813 32.643 49.079 1.00 68.50 231 LEU A O 1
ATOM 1866 N N . PRO A 1 232 ? -30.918 31.099 50.464 1.00 70.62 232 PRO A N 1
ATOM 1867 C CA . PRO A 1 232 ? -30.126 32.074 51.192 1.00 70.62 232 PRO A CA 1
ATOM 1868 C C . PRO A 1 232 ? -29.131 32.735 50.225 1.00 70.62 232 PRO A C 1
ATOM 1870 O O . PRO A 1 232 ? -28.602 32.058 49.335 1.00 70.62 232 PRO A O 1
ATOM 1873 N N . PRO A 1 233 ? -28.885 34.049 50.360 1.00 71.56 233 PRO A N 1
ATOM 1874 C CA . PRO A 1 233 ? -27.900 34.732 49.539 1.00 71.56 233 PRO A CA 1
ATOM 1875 C C . PRO A 1 233 ? -26.536 34.043 49.694 1.00 71.56 233 PRO A C 1
ATOM 1877 O O . PRO A 1 233 ? -26.203 33.591 50.796 1.00 71.56 233 PRO A O 1
ATOM 1880 N N . PRO A 1 234 ? -25.746 33.939 48.611 1.00 63.22 234 PRO A N 1
ATOM 1881 C CA . PRO A 1 234 ? -24.427 33.336 48.685 1.00 63.22 234 PRO A CA 1
ATOM 1882 C C . PRO A 1 234 ? -23.585 34.089 49.728 1.00 63.22 234 PRO A C 1
ATOM 1884 O O . PRO A 1 234 ? -23.576 35.324 49.724 1.00 63.22 234 PRO A O 1
ATOM 1887 N N . PRO A 1 235 ? -22.898 33.380 50.640 1.00 61.81 235 PRO A N 1
ATOM 1888 C CA . PRO A 1 235 ? -22.032 34.023 51.613 1.00 61.81 235 PRO A CA 1
ATOM 1889 C C . PRO A 1 235 ? -20.927 34.781 50.871 1.00 61.81 235 PRO A C 1
ATOM 1891 O O . PRO A 1 235 ? -20.261 34.223 50.000 1.00 61.81 235 PRO A O 1
ATOM 1894 N N . ASN A 1 236 ? -20.741 36.057 51.220 1.00 59.34 236 ASN A N 1
ATOM 1895 C CA . ASN A 1 236 ? -19.612 36.864 50.764 1.00 59.34 236 ASN A CA 1
ATOM 1896 C C . ASN A 1 236 ? -18.315 36.118 51.111 1.00 59.34 236 ASN A C 1
ATOM 1898 O O . ASN A 1 236 ? -17.939 35.992 52.278 1.00 59.34 236 ASN A O 1
ATOM 1902 N N . SER A 1 237 ? -17.662 35.568 50.091 1.00 52.25 237 SER A N 1
ATOM 1903 C CA . SER A 1 237 ? -16.495 34.709 50.230 1.00 52.25 237 SER A CA 1
ATOM 1904 C C . SER A 1 237 ? -15.261 35.543 50.570 1.00 52.25 237 SER A C 1
ATOM 1906 O O . SER A 1 237 ? -14.570 36.037 49.678 1.00 52.25 237 SER A O 1
ATOM 1908 N N . GLN A 1 238 ? -14.971 35.690 51.861 1.00 55.75 238 GLN A N 1
ATOM 1909 C CA . GLN A 1 238 ? -13.651 36.129 52.328 1.00 55.75 238 GLN A CA 1
ATOM 1910 C C . GLN A 1 238 ? -13.004 35.194 53.355 1.00 55.75 238 GLN A C 1
ATOM 1912 O O . GLN A 1 238 ? -11.895 35.470 53.800 1.00 55.75 238 GLN A O 1
ATOM 1917 N N . TYR A 1 239 ? -13.616 34.046 53.658 1.00 65.94 239 TYR A N 1
ATOM 1918 C CA . TYR A 1 239 ? -12.994 33.033 54.508 1.00 65.94 239 TYR A CA 1
ATOM 1919 C C . TYR A 1 239 ? -13.141 31.633 53.902 1.00 65.94 239 TYR A C 1
ATOM 1921 O O . TYR A 1 239 ? -14.201 31.315 53.356 1.00 65.94 239 TYR A O 1
ATOM 1929 N N . PRO A 1 240 ? -12.091 30.794 53.968 1.00 63.38 240 PRO A N 1
ATOM 1930 C CA . PRO A 1 240 ? -12.170 29.410 53.531 1.00 63.38 240 PRO A CA 1
ATOM 1931 C C . PRO A 1 240 ? -13.184 28.661 54.400 1.00 63.38 240 PRO A C 1
ATOM 1933 O O . PRO A 1 240 ? -13.055 28.596 55.621 1.00 63.38 240 PRO A O 1
ATOM 1936 N N . VAL A 1 241 ? -14.208 28.107 53.753 1.00 66.31 241 VAL A N 1
ATOM 1937 C CA . VAL A 1 241 ? -15.183 27.215 54.381 1.00 66.31 241 VAL A CA 1
ATOM 1938 C C . VAL A 1 241 ? -14.449 25.930 54.761 1.00 66.31 241 VAL A C 1
ATOM 1940 O O . VAL A 1 241 ? -14.042 25.166 53.887 1.00 66.31 241 VAL A O 1
ATOM 1943 N N . GLN A 1 242 ? -14.254 25.700 56.061 1.00 66.88 242 GLN A N 1
ATOM 1944 C CA . GLN A 1 242 ? -13.843 24.395 56.572 1.00 66.88 242 GLN A CA 1
ATOM 1945 C C . GLN A 1 242 ? -15.008 23.427 56.373 1.00 66.88 242 GLN A C 1
ATOM 1947 O O . GLN A 1 242 ? -16.042 23.536 57.027 1.00 66.88 242 GLN A O 1
ATOM 1952 N N . ILE A 1 243 ? -14.845 22.512 55.422 1.00 73.75 243 ILE A N 1
ATOM 1953 C CA . ILE A 1 243 ? -15.752 21.385 55.219 1.00 73.75 243 ILE A CA 1
ATOM 1954 C C . ILE A 1 243 ? -15.449 20.389 56.349 1.00 73.75 243 ILE A C 1
ATOM 1956 O O . ILE A 1 243 ? -14.306 19.932 56.421 1.00 73.75 243 ILE A O 1
ATOM 1960 N N . PRO A 1 244 ? -16.402 20.073 57.244 1.00 74.62 244 PRO A N 1
ATOM 1961 C CA . PRO A 1 244 ? -16.184 19.066 58.276 1.00 74.62 244 PRO A CA 1
ATOM 1962 C C . PRO A 1 244 ? -15.913 17.710 57.621 1.00 74.62 244 PRO A C 1
ATOM 1964 O O . PRO A 1 244 ? -16.645 17.309 56.711 1.00 74.62 244 PRO A O 1
ATOM 1967 N N . GLU A 1 245 ? -14.866 17.011 58.063 1.00 65.44 245 GLU A N 1
ATOM 1968 C CA . GLU A 1 245 ? -14.667 15.617 57.674 1.00 65.44 245 GLU A CA 1
ATOM 1969 C C . GLU A 1 245 ? -15.830 14.769 58.214 1.00 65.44 245 GLU A C 1
ATOM 1971 O O . GLU A 1 245 ? -16.282 14.987 59.340 1.00 65.44 245 GLU A O 1
ATOM 1976 N N . PRO A 1 246 ? -16.359 13.829 57.416 1.00 65.44 246 PRO A N 1
ATOM 1977 C CA . PRO A 1 246 ? -17.389 12.914 57.880 1.00 65.44 246 PRO A CA 1
ATOM 1978 C C . PRO A 1 246 ? -16.830 12.011 58.987 1.00 65.44 246 PRO A C 1
ATOM 1980 O O . PRO A 1 246 ? -15.928 11.210 58.739 1.00 65.44 246 PRO A O 1
ATOM 1983 N N . ASP A 1 247 ? -17.396 12.125 60.190 1.00 63.84 247 ASP A N 1
ATOM 1984 C CA . ASP A 1 247 ? -17.166 11.188 61.290 1.00 63.84 247 ASP A CA 1
ATOM 1985 C C . ASP A 1 247 ? -17.705 9.809 60.891 1.00 63.84 247 ASP A C 1
ATOM 1987 O O . ASP A 1 247 ? -18.915 9.578 60.804 1.00 63.84 247 ASP A O 1
ATOM 1991 N N . TYR A 1 248 ? -16.792 8.882 60.606 1.00 66.56 248 TYR A N 1
ATOM 1992 C CA . TYR A 1 248 ? -17.121 7.475 60.417 1.00 66.56 248 TYR A CA 1
ATOM 1993 C C . TYR A 1 248 ? -16.979 6.744 61.753 1.00 66.56 248 TYR A C 1
ATOM 1995 O O . TYR A 1 248 ? -15.908 6.230 62.081 1.00 66.56 248 TYR A O 1
ATOM 2003 N N . ASP A 1 249 ? -18.079 6.651 62.497 1.00 68.31 249 ASP A N 1
ATOM 2004 C CA . ASP A 1 249 ? -18.207 5.700 63.600 1.00 68.31 249 ASP A CA 1
ATOM 2005 C C . ASP A 1 249 ? -18.272 4.277 63.029 1.00 68.31 249 ASP A C 1
ATOM 2007 O O . ASP A 1 249 ? -19.297 3.824 62.514 1.00 68.31 249 ASP A O 1
ATOM 2011 N N . TRP A 1 250 ? -17.153 3.555 63.094 1.00 62.12 250 TRP A N 1
ATOM 2012 C CA . TRP A 1 250 ? -17.105 2.136 62.753 1.00 62.12 250 TRP A CA 1
ATOM 2013 C C . TRP A 1 250 ? -17.606 1.305 63.941 1.00 62.12 250 TRP A C 1
ATOM 2015 O O . TRP A 1 250 ? -16.938 1.274 64.979 1.00 62.12 250 TRP A O 1
ATOM 2025 N N . PRO A 1 251 ? -18.735 0.579 63.825 1.00 65.31 251 PRO A N 1
ATOM 2026 C CA . PRO A 1 251 ? -19.143 -0.356 64.862 1.00 65.31 251 PRO A CA 1
ATOM 2027 C C . PRO A 1 251 ? -18.114 -1.487 64.956 1.00 65.31 251 PRO A C 1
ATOM 2029 O O . PRO A 1 251 ? -17.823 -2.187 63.982 1.00 65.31 251 PRO A O 1
ATOM 2032 N N . SER A 1 252 ? -17.545 -1.660 66.146 1.00 65.00 252 SER A N 1
ATOM 2033 C CA . SER A 1 252 ? -16.609 -2.731 66.461 1.00 65.00 252 SER A CA 1
ATOM 2034 C C . SER A 1 252 ? -17.280 -4.098 66.273 1.00 65.00 252 SER A C 1
ATOM 2036 O O . SER A 1 252 ? -18.246 -4.456 66.942 1.00 65.00 252 SER A O 1
ATOM 2038 N N . SER A 1 253 ? -16.761 -4.865 65.312 1.00 54.97 253 SER A N 1
ATOM 2039 C CA . SER A 1 253 ? -17.210 -6.222 64.988 1.00 54.97 253 SER A CA 1
ATOM 2040 C C . SER A 1 253 ? -17.038 -7.175 66.184 1.00 54.97 253 SER A C 1
ATOM 2042 O O . SER A 1 253 ? -15.922 -7.296 66.702 1.00 54.97 253 SER A O 1
ATOM 2044 N N . PRO A 1 254 ? -18.087 -7.911 66.603 1.00 65.25 254 PRO A N 1
ATOM 2045 C CA . PRO A 1 254 ? -17.998 -8.915 67.648 1.00 65.25 254 PRO A CA 1
ATOM 2046 C C . PRO A 1 254 ? -17.814 -10.300 67.018 1.00 65.25 254 PRO A C 1
ATOM 2048 O O . PRO A 1 254 ? -18.723 -11.121 67.038 1.00 65.25 254 PRO A O 1
ATOM 2051 N N . PHE A 1 255 ? -16.638 -10.595 66.465 1.00 54.66 255 PHE A N 1
ATOM 2052 C CA . PHE A 1 255 ? -16.292 -11.976 66.111 1.00 54.66 255 PHE A CA 1
ATOM 2053 C C . PHE A 1 255 ? -14.939 -12.369 66.701 1.00 54.66 255 PHE A C 1
ATOM 2055 O O . PHE A 1 255 ? -13.890 -12.324 66.066 1.00 54.66 255 PHE A O 1
ATOM 2062 N N . ARG A 1 256 ? -15.015 -12.766 67.976 1.00 53.22 256 ARG A N 1
ATOM 2063 C CA . ARG A 1 256 ? -14.074 -13.658 68.657 1.00 53.22 256 ARG A CA 1
ATOM 2064 C C . ARG A 1 256 ? -14.781 -15.001 68.841 1.00 53.22 256 ARG A C 1
ATOM 2066 O O . ARG A 1 256 ? -15.736 -15.060 69.616 1.00 53.22 256 ARG A O 1
ATOM 2073 N N . LYS A 1 257 ? -14.299 -16.040 68.163 1.00 60.09 257 LYS A N 1
ATOM 2074 C CA . LYS A 1 257 ? -14.052 -17.395 68.685 1.00 60.09 257 LYS A CA 1
ATOM 2075 C C . LYS A 1 257 ? -13.406 -18.241 67.600 1.00 60.09 257 LYS A C 1
ATOM 2077 O O . LYS A 1 257 ? -13.941 -18.235 66.473 1.00 60.09 257 LYS A O 1
#

Radius of gyration: 34.31 Å; Cα contacts (8 Å, |Δi|>4): 191; chains: 1; bounding box: 94×54×94 Å

Nearest PDB structures (foldseek):
  7vg4-assembly3_E  TM=2.978E-01  e=5.769E+00  Methylorubrum extorquens AM1
  2q13-assembly1_A-2  TM=2.132E-01  e=5.507E+00  Homo sapiens

Sequence (257 aa):
MSLNDIENWVKKIACSLGILQGLAYAILALICIIVYNDTPPNLPENSYMDMLNAFWYTFYLGPNLRSFEDQTLYPRVFAGFAWVYLILHIIWIGVSVFALREQNTQVQKYLKLWSYITFVISLWDFLVVIIFGSDYGKCLSYVDKYFWIPTEKIANQLICANAVLPVLVIAARGFVLWVVNVILAAATLNMSRRFKTPVQPPAYVSPIGFHIQHPVGQPLPDRPQPVTCSLPPPPNSQYPVQIPEPDYDWPSSPFRK

Mean predicted aligned error: 12.12 Å

Organism: NCBI:txid2755281